Protein 8CV4 (pdb70)

B-factor: mean 29.39, std 11.16, range [17.18, 100.81]

Sequence (261 aa):
SKVSEQLKCCSGILKEMFAKKHAAYAWPFYKPVDVEALGLHDYCDIIKHPMDMSTIKSKLEAREYRDAQEFGADVRLMFSNCYKYNPPDHEVVAMARKLQDVFEMRFAKMPDEPEEKVSEQLKCCSGILKEMFAKKHAAYAWPFYKPVDVEALGLHDYCDIIKHPMDMSTIKSKLEAREYRDAQEFGADVRLMFSNCYKYNPPDHEVVAMARKLQDVFEMRFAKMPDEPEEWYWRYVLKICWYWRYVLKICWYWRYVLKIC

InterPro domains:
  IPR001487 Bromodomain [PF00439] (70-151)
  IPR001487 Bromodomain [PF00439] (357-444)
  IPR001487 Bromodomain [PR00503] (78-91)
  IPR001487 Bromodomain [PR00503] (94-110)
  IPR001487 Bromodomain [PR00503] (110-128)
  IPR001487 Bromodomain [PR00503] (421-440)
  IPR001487 Bromodomain [PS50014] (75-147)
  IPR001487 Bromodomain [PS50014] (368-440)
  IPR001487 Bromodomain [SM00297] (56-166)
  IPR001487 Bromodomain [SM00297] (350-459)
  IPR018359 Bromodomain, conserved site [PS00633] (80-139)
  IPR027353 NET domain [PF17035] (609-672)
  IPR027353 NET domain [PS51525] (600-682)
  IPR031354 Bromodomain protein 4, C-terminal [PF17105] (1319-1362)
  IPR036427 Bromodomain-like superfamily [G3DSA:1.20.920.10] (46-179)
  IPR036427 Bromodomain-like superfamily [G3DSA:1.20.920.10] (339-464)
  IPR036427 Bromodomain-like superfamily [SSF47370] (42-171)
  IPR036427 Bromodomain-like superfamily [SSF47370] (331-467)
  IPR038336 NET domain superfamily [G3DSA:1.20.1270.220] (602-682)
  IPR043508 Brdt, bromodomain, repeat I [cd054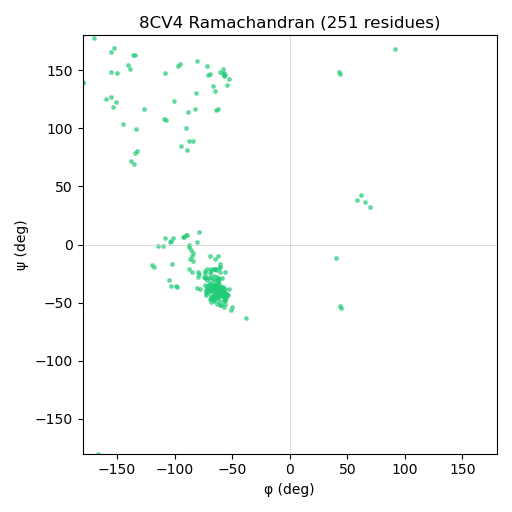97] (58-164)

Secondary structure (DSSP, 8-state):
-HHHHHHHHHHHHHHHHTSGGGHHHHGGGSS---HHHHT-TTHHHH-SS---HHHHHHHHHTT--SSHHHHHHHHHHHHHHHHHHS-TTSHHHHHHHHHHHHHHHHHHTS-SSTT-/-HHHHHHHHHHHHHHHTSGGGHHHHGGGSS---HHHHT-TTHHHH-SS---HHHHHHHHHTT--SSHHHHHHHHHHHHHHHHHHS-TTSHHHHHHHHHHHHHHHHHHTS-S-TT-/----------/----------/----------

Foldseek 3Di:
DQFVVQLVLLLVLLVVLVDPVLCVLSVVQADWDPCVVVVPPCLCVFQVDTAGSVVLVVCSVVVVARGVVSSVVRLVSNLVSVCRPDDCPDPNNVSSVVSVVSSVVSNVPRDSRSVD/DQVVQLVLLVVLLVVLVDPVLCVLSVVQADWDPCVVVVPPCLCVFQVDAAGSVVLVVCSVVVVDPGVVSSVVRLVSNLVSVCRPDDCVDPNNVSSVVSVVSSVVSNVPRDPCSPD/DDDVDDDDDD/DDDVDDDDDD/DDDVDDDDPD

CATH classification: 1.20.920.10

Radius of gyration: 19.11 Å; Cα contacts (8 Å, |Δi|>4): 317; chains: 5; bounding box: 52×43×50 Å

GO terms:
  GO:0005694 chromosome (C, IDA)
  GO:0003682 chromatin binding (F, IDA)
  GO:0006338 chromatin remodeling (P, IDA)
  GO:0140119 histone H3K27ac reader activity (F, IDA)
  GO:2000002 negative regulation of DNA damage checkpoint (P, IMP)
  GO:0006974 DNA damage response (P, IMP)
  GO:0005515 protein binding (F, IPI)
  GO:0043922 host-mediated suppression of viral transcription (P, IDA)
  GO:0106140 P-TEFb complex binding (F, IDA)
  GO:0099122 RNA polymerase II C-terminal domain binding (F, IDA)
  GO:0000794 condensed nuclear chromosome (C, IDA)
  GO:0008353 RNA polymerase II CTD heptapeptide repeat kinase activity (F, IMP)
  GO:0010971 positive regulation of G2/M transition of mitotic cell cycle (P, IMP)
  GO:0032968 positive regulation of transcription elongation by RNA polymerase II (P, IMP)
  GO:0006357 regulation of transcription by RNA polymerase II (P, IMP)
  GO:0005634 nucleus (C, IDA)
  GO:0000976 transcription cis-regulatory region binding (F, IDA)
  GO:0002039 p53 binding (F, IDA)
  GO:0043123 positive regulation of canonical NF-kappaB signal transduction (P, IDA)
  GO:0045944 positive regulation of transcription by RNA polymerase II (P, IDA)

Structure (mmCIF, N/CA/C/O backbone):
data_8CV4
#
_entry.id   8CV4
#
_cell.length_a   53.575
_cell.length_b   65.855
_cell.length_c   76.395
_cell.angle_alpha   90.000
_cell.angle_beta   90.000
_cell.angle_gamma   90.000
#
_symmetry.space_group_name_H-M   'P 21 21 21'
#
loop_
_entity.id
_entity.type
_entity.pdbx_description
1 polymer 'BRD4 protein'
2 polymer 'Peptide 4.2F'
3 non-polymer 'ACETYL GROUP'
4 non-polymer 'AMINO GROUP'
5 water water
#
loop_
_atom_site.group_PDB
_atom_site.id
_atom_site.type_symbol
_atom_site.label_atom_id
_atom_site.label_alt_id
_atom_site.label_comp_id
_atom_site.label_asym_id
_atom_site.label_entity_id
_atom_site.label_seq_id
_atom_site.pdbx_PDB_ins_code
_atom_site.Cartn_x
_atom_site.Cartn_y
_atom_site.Cartn_z
_atom_site.occupancy
_atom_site.B_iso_or_equiv
_atom_site.auth_seq_id
_atom_site.auth_comp_id
_atom_site.auth_asym_id
_atom_site.auth_atom_id
_atom_site.pdbx_PDB_model_num
ATOM 1 N N . SER A 1 6 ? 6.92941 -3.22463 -0.79314 1.000 56.51231 348 SER A N 1
ATOM 2 C CA . SER A 1 6 ? 5.71591 -3.41579 0.00482 1.000 55.68412 348 SER A CA 1
ATOM 3 C C . SER A 1 6 ? 5.33299 -2.10545 0.64560 1.000 50.46772 348 SER A C 1
ATOM 4 O O . SER A 1 6 ? 6.17415 -1.22795 0.81909 1.000 49.75695 348 SER A O 1
ATOM 7 N N . LYS A 1 7 ? 4.07042 -1.98603 1.04376 0.000 53.94593 349 LYS A N 1
ATOM 8 C CA . LYS A 1 7 ? 3.63175 -0.73849 1.64926 1.000 53.02015 349 LYS A CA 1
ATOM 9 C C . LYS A 1 7 ? 4.41512 -0.43743 2.92411 1.000 48.46562 349 LYS A C 1
ATOM 10 O O . LYS A 1 7 ? 4.73604 0.72510 3.20084 1.000 44.85523 349 LYS A O 1
ATOM 16 N N . VAL A 1 8 ? 4.75119 -1.47117 3.70490 1.000 46.82835 350 VAL A N 1
ATOM 17 C CA . VAL A 1 8 ? 5.44721 -1.24044 4.96891 1.000 44.05103 350 VAL A CA 1
ATOM 18 C C . VAL A 1 8 ? 6.83847 -0.67363 4.71507 1.000 41.65655 350 VAL A C 1
ATOM 19 O O . VAL A 1 8 ? 7.23542 0.33231 5.31356 1.000 38.38238 350 VAL A O 1
ATOM 23 N N . SER A 1 9 ? 7.59867 -1.30153 3.81396 1.000 43.84951 351 SER A N 1
ATOM 24 C CA . SER A 1 9 ? 8.96856 -0.85256 3.57086 1.000 40.10184 351 SER A CA 1
ATOM 25 C C . SER A 1 9 ? 8.99933 0.58063 3.04134 1.000 39.65668 351 SER A C 1
ATOM 26 O O . SER A 1 9 ? 9.85249 1.38436 3.44250 1.000 34.20306 351 SER A O 1
ATOM 29 N N . GLU A 1 10 ? 8.06163 0.92555 2.15668 1.000 40.19460 352 GLU A N 1
ATOM 30 C CA . GLU A 1 10 ? 8.02589 2.27609 1.61030 1.000 39.79710 352 GLU A CA 1
ATOM 31 C C . GLU A 1 10 ? 7.56089 3.29647 2.64010 1.000 37.72108 352 GLU A C 1
ATOM 32 O O . GLU A 1 10 ? 8.04746 4.43270 2.63693 1.000 35.99007 352 GLU A O 1
ATOM 38 N N . GLN A 1 11 ? 6.61538 2.92231 3.51892 1.000 36.27469 353 GLN A N 1
ATOM 39 C CA . GLN A 1 11 ? 6.19285 3.83862 4.57822 1.000 36.12920 353 GLN A CA 1
ATOM 40 C C . GLN A 1 11 ? 7.32596 4.08785 5.57076 1.000 34.28206 353 GLN A C 1
ATOM 41 O O . GLN A 1 11 ? 7.49173 5.21036 6.06472 1.000 31.21531 353 GLN A O 1
ATOM 47 N N . LEU A 1 12 ? 8.12117 3.05489 5.87086 1.000 33.10357 354 LEU A N 1
ATOM 48 C CA . LEU A 1 12 ? 9.32085 3.25027 6.68500 1.000 31.74137 354 LEU A CA 1
ATOM 49 C C . LEU A 1 12 ? 10.29326 4.21476 6.01189 1.000 31.61891 354 LEU A C 1
ATOM 50 O O . LEU A 1 12 ? 10.87418 5.08531 6.67633 1.000 27.66804 354 LEU A O 1
ATOM 55 N N . LYS A 1 13 ? 10.48722 4.07554 4.69082 1.000 31.04342 355 LYS A N 1
ATOM 56 C CA . LYS A 1 13 ? 11.32870 5.02755 3.96608 1.000 29.31684 355 LYS A CA 1
ATOM 57 C C . LYS A 1 13 ? 10.81193 6.45465 4.13368 1.000 28.31162 355 LYS A C 1
ATOM 58 O O . LYS A 1 13 ? 11.59804 7.39046 4.32253 1.000 25.24133 355 LYS A O 1
ATOM 64 N N . CYS A 1 14 ? 9.49218 6.63893 4.06901 1.000 27.44361 356 CYS A N 1
ATOM 65 C CA . CYS A 1 14 ? 8.90717 7.95407 4.32405 1.000 26.48037 356 CYS A CA 1
ATOM 66 C C . CYS A 1 14 ? 9.20597 8.42970 5.74433 1.000 25.78726 356 CYS A C 1
ATOM 67 O O . CYS A 1 14 ? 9.44194 9.62366 5.96991 1.000 24.20335 356 CYS A O 1
ATOM 70 N N . CYS A 1 15 ? 9.20921 7.50680 6.71246 1.000 24.81984 357 CYS A N 1
ATOM 71 C CA . CYS A 1 15 ? 9.52712 7.87318 8.08835 1.000 25.84652 357 CYS A CA 1
ATOM 72 C C . CYS A 1 15 ? 10.95021 8.38565 8.21149 1.000 25.01538 357 CYS A C 1
ATOM 73 O O . CYS A 1 15 ? 11.20487 9.34692 8.94881 1.000 24.58922 357 CYS A O 1
ATOM 76 N N . SER A 1 16 ? 11.89587 7.73330 7.52586 1.000 24.47318 358 SER A N 1
ATOM 77 C CA . SER A 1 16 ? 13.26073 8.24160 7.46834 1.000 25.93845 358 SER A CA 1
ATOM 78 C C . SER A 1 16 ? 13.29050 9.66079 6.91550 1.000 23.72078 358 SER A C 1
ATOM 79 O O . SER A 1 16 ? 14.02525 10.52210 7.42117 1.000 23.01208 358 SER A O 1
ATOM 82 N N . GLY A 1 17 ? 12.50048 9.91995 5.86985 1.000 23.36018 359 GLY A N 1
ATOM 83 C CA . GLY A 1 17 ? 12.49652 11.24552 5.27730 1.000 20.77390 359 GLY A CA 1
ATOM 84 C C . GLY A 1 17 ? 11.94482 12.28748 6.22589 1.000 21.01426 359 GLY A C 1
ATOM 85 O O . GLY A 1 17 ? 12.42628 13.42304 6.26371 1.000 20.53825 359 GLY A O 1
ATOM 86 N N . ILE A 1 18 ? 10.91808 11.91781 6.99379 1.000 21.72516 360 ILE A N 1
ATOM 87 C CA . ILE A 1 18 ? 10.36455 12.82162 8.00209 1.000 22.10208 360 ILE A CA 1
ATOM 88 C C . ILE A 1 18 ? 11.40694 13.09956 9.07545 1.000 20.61166 360 ILE A C 1
ATOM 89 O O . ILE A 1 18 ? 11.62943 14.25122 9.46406 1.000 21.51499 360 ILE A O 1
ATOM 94 N N . LEU A 1 19 ? 12.07355 12.05068 9.56368 1.000 20.29556 361 LEU A N 1
ATOM 95 C CA . LEU A 1 19 ? 13.11438 12.25937 10.56725 1.000 20.99018 361 LEU A CA 1
ATOM 96 C C . LEU A 1 19 ? 14.23768 13.13445 10.01702 1.000 21.88766 361 LEU A C 1
ATOM 97 O O . LEU A 1 19 ? 14.76287 14.00683 10.72107 1.000 20.90849 361 LEU A O 1
ATOM 102 N N . LYS A 1 20 ? 14.62036 12.91582 8.75817 1.000 21.27389 362 LYS A N 1
ATOM 103 C CA . LYS A 1 20 ? 15.63522 13.76789 8.14679 1.000 21.01210 362 LYS A CA 1
ATOM 104 C C . LYS A 1 20 ? 15.20063 15.23148 8.14354 1.000 22.05589 362 LYS A C 1
ATOM 105 O O . LYS A 1 20 ? 16.00635 16.11918 8.45389 1.000 21.05919 362 LYS A O 1
ATOM 111 N N . GLU A 1 21 ? 13.92076 15.51072 7.83673 1.000 21.40286 363 GLU A N 1
ATOM 112 C CA . GLU A 1 21 ? 13.46106 16.90303 7.89658 1.000 20.22608 363 GLU A CA 1
ATOM 113 C C . GLU A 1 21 ? 13.50932 17.43329 9.32456 1.000 19.18799 363 GLU A C 1
ATOM 114 O O . GLU A 1 21 ? 13.85129 18.59623 9.55460 1.000 20.22484 363 GLU A O 1
ATOM 120 N N . MET A 1 22 ? 13.16746 16.59070 10.29414 1.000 19.42515 364 MET A N 1
ATOM 121 C CA . MET A 1 22 ? 13.22103 16.98122 11.69789 1.000 18.30558 364 MET A CA 1
ATOM 122 C C . MET A 1 22 ? 14.63543 17.40015 12.10978 1.000 19.30284 364 MET A C 1
ATOM 123 O O . MET A 1 22 ? 14.80376 18.25455 12.98884 1.000 19.39100 364 MET A O 1
ATOM 128 N N . PHE A 1 23 ? 15.65567 16.84694 11.45302 1.000 19.74907 365 PHE A N 1
ATOM 129 C CA . PHE A 1 23 ? 17.05667 17.19485 11.66792 1.000 22.09214 365 PHE A CA 1
ATOM 130 C C . PHE A 1 23 ? 17.53581 18.39745 10.84065 1.000 21.94392 365 PHE A C 1
ATOM 131 O O . PHE A 1 23 ? 18.68759 18.81355 10.99525 1.000 21.78082 365 PHE A O 1
ATOM 139 N N . ALA A 1 24 ? 16.71513 18.95051 9.95342 1.000 21.91835 366 ALA A N 1
ATOM 140 C CA . ALA A 1 24 ? 17.22453 19.92717 8.99364 1.000 22.64868 366 ALA A CA 1
ATOM 141 C C . ALA A 1 24 ? 17.35752 21.30796 9.62928 1.000 23.23174 366 ALA A C 1
ATOM 142 O O . ALA A 1 24 ? 16.66140 21.64604 10.58860 1.000 21.99494 366 ALA A O 1
ATOM 144 N N . LYS A 1 25 ? 18.21879 22.13455 9.02240 1.000 22.31485 367 LYS A N 1
ATOM 145 C CA . LYS A 1 25 ? 18.51719 23.45564 9.57158 1.000 22.38338 367 LYS A CA 1
ATOM 146 C C . LYS A 1 25 ? 17.25290 24.28074 9.79295 1.000 23.83026 367 LYS A C 1
ATOM 147 O O . LYS A 1 25 ? 17.10875 24.95198 10.82820 1.000 21.69465 367 LYS A O 1
ATOM 153 N N . LYS A 1 26 ? 16.31775 24.24070 8.83658 1.000 21.61573 368 LYS A N 1
ATOM 154 C CA . LYS A 1 26 ? 15.14951 25.11469 8.91967 1.000 24.85740 368 LYS A CA 1
ATOM 155 C C . LYS A 1 26 ? 14.31162 24.87686 10.17267 1.000 22.17338 368 LYS A C 1
ATOM 156 O O . LYS A 1 26 ? 13.52049 25.74760 10.53785 1.000 24.10307 368 LYS A O 1
ATOM 162 N N . HIS A 1 27 ? 14.44292 23.72627 10.83083 1.000 21.27953 369 HIS A N 1
ATOM 163 C CA . HIS A 1 27 ? 13.70694 23.46451 12.06624 1.000 22.13234 369 HIS A CA 1
ATOM 164 C C . HIS A 1 27 ? 14.60720 23.47258 13.30308 1.000 22.31109 369 HIS A C 1
ATOM 165 O O . HIS A 1 27 ? 14.12937 23.18982 14.40582 1.000 19.33114 369 HIS A O 1
ATOM 172 N N . ALA A 1 28 ? 15.89014 23.81254 13.14869 1.000 21.58474 370 ALA A N 1
ATOM 173 C CA . ALA A 1 28 ? 16.86375 23.59715 14.21898 1.000 21.38919 370 ALA A CA 1
ATOM 174 C C . ALA A 1 28 ? 16.58390 24.43761 15.45224 1.000 22.38484 370 ALA A C 1
ATOM 175 O O . ALA A 1 28 ? 16.90622 24.01471 16.56274 1.000 20.58523 370 ALA A O 1
ATOM 177 N N . ALA A 1 29 ? 15.99691 25.62482 15.29132 1.000 22.92522 371 ALA A N 1
ATOM 178 C CA . ALA A 1 29 ? 15.90404 26.52881 16.42951 1.000 22.96082 371 ALA A CA 1
ATOM 179 C C . ALA A 1 29 ? 15.01109 25.96524 17.53172 1.000 23.70780 371 ALA A C 1
ATOM 180 O O . ALA A 1 29 ? 15.12720 26.38998 18.68958 1.000 24.74457 371 ALA A O 1
ATOM 182 N N . TYR A 1 30 ? 14.12240 25.01702 17.20160 1.000 23.21726 372 TYR A N 1
ATOM 183 C CA . TYR A 1 30 ? 13.33474 24.32684 18.20814 1.000 22.35871 372 TYR A CA 1
ATOM 184 C C . TYR A 1 30 ? 13.58870 22.83083 18.25288 1.000 21.12699 372 TYR A C 1
ATOM 185 O O . TYR A 1 30 ? 13.26780 22.20477 19.26823 1.000 21.70332 372 TYR A O 1
ATOM 194 N N . ALA A 1 31 ? 14.14705 22.23804 17.19330 1.000 21.35000 373 ALA A N 1
ATOM 195 C CA . ALA A 1 31 ? 14.34864 20.79230 17.18546 1.000 20.24675 373 ALA A CA 1
ATOM 196 C C . ALA A 1 31 ? 15.56724 20.35004 17.98078 1.000 18.74222 373 ALA A C 1
ATOM 197 O O . ALA A 1 31 ? 15.61727 19.19892 18.42057 1.000 19.43054 373 ALA A O 1
ATOM 199 N N . TRP A 1 32 ? 16.56540 21.21678 18.15189 1.000 19.50550 374 TRP A N 1
ATOM 200 C CA . TRP A 1 32 ? 17.87527 20.73437 18.58124 1.000 19.49388 374 TRP A CA 1
ATOM 201 C C . TRP A 1 32 ? 17.90767 20.06448 19.95871 1.000 20.70908 374 TRP A C 1
ATOM 202 O O . TRP A 1 32 ? 18.74545 19.16109 20.13291 1.000 20.29351 374 TRP A O 1
ATOM 213 N N . PRO A 1 33 ? 17.06879 20.41031 20.94891 1.000 21.52825 375 PRO A N 1
ATOM 214 C CA . PRO A 1 33 ? 17.13132 19.66706 22.22641 1.000 20.59166 375 PRO A CA 1
ATOM 215 C C . PRO A 1 33 ? 16.84557 18.18451 22.07480 1.000 20.31812 375 PRO A C 1
ATOM 216 O O . PRO A 1 33 ? 17.19019 17.40015 22.97452 1.000 20.85213 375 PRO A O 1
ATOM 220 N N . PHE A 1 34 ? 16.25163 17.77747 20.96010 1.000 20.17169 376 PHE A N 1
ATOM 221 C CA . PHE A 1 34 ? 15.80627 16.40977 20.76052 1.000 20.84775 376 PHE A CA 1
ATOM 222 C C . PHE A 1 34 ? 16.74168 15.60224 19.86177 1.000 21.20040 376 PHE A C 1
ATOM 223 O O . PHE A 1 34 ? 16.45366 14.43592 19.56690 1.000 20.69045 376 PHE A O 1
ATOM 231 N N . TYR A 1 35 ? 17.84938 16.20225 19.42508 1.000 19.34015 377 TYR A N 1
ATOM 232 C CA . TYR A 1 35 ? 18.77148 15.52839 18.51873 1.000 21.85018 377 TYR A CA 1
ATOM 233 C C . TYR A 1 35 ? 19.42029 14.31383 19.15847 1.000 22.00366 377 TYR A C 1
ATOM 234 O O . TYR A 1 35 ? 19.70671 13.32836 18.46247 1.000 22.31852 377 TYR A O 1
ATOM 243 N N . LYS A 1 36 ? 19.69192 14.36767 20.46730 1.000 20.78432 378 LYS A N 1
ATOM 244 C CA . LYS A 1 36 ? 20.52392 13.35441 21.10978 1.000 25.36649 378 LYS A CA 1
ATOM 245 C C . LYS A 1 36 ? 19.90922 12.92843 22.44010 1.000 22.84503 378 LYS A C 1
ATOM 246 O O . LYS A 1 36 ? 19.07276 13.65531 22.98050 1.000 20.65611 378 LYS A O 1
ATOM 252 N N . PRO A 1 37 ? 20.31241 11.79458 23.02165 1.000 25.47355 379 PRO A N 1
ATOM 253 C CA . PRO A 1 37 ? 19.76312 11.42280 24.33648 1.000 24.93509 379 PRO A CA 1
ATOM 254 C C . PRO A 1 37 ? 20.00003 12.50981 25.36863 1.000 24.79851 379 PRO A C 1
ATOM 255 O O . PRO A 1 37 ? 20.99959 13.22907 25.33462 1.000 24.74485 379 PRO A O 1
ATOM 259 N N . VAL A 1 38 ? 19.05638 12.62647 26.29065 1.000 21.84351 380 VAL A N 1
ATOM 260 C CA . VAL A 1 38 ? 19.22559 13.49668 27.44149 1.000 23.43900 380 VAL A CA 1
ATOM 261 C C . VAL A 1 38 ? 20.38515 12.94205 28.25785 1.000 25.69580 380 VAL A C 1
ATOM 262 O O . VAL A 1 38 ? 20.30575 11.82106 28.76593 1.000 26.96119 380 VAL A O 1
ATOM 266 N N . ASP A 1 39 ? 21.47764 13.70523 28.36435 1.000 24.37161 381 ASP A N 1
ATOM 267 C CA . ASP A 1 39 ? 22.66211 13.28941 29.11639 1.000 25.54541 381 ASP A CA 1
ATOM 268 C C . ASP A 1 39 ? 22.42564 13.64768 30.57659 1.000 27.34049 381 ASP A C 1
ATOM 269 O O . ASP A 1 39 ? 22.78348 14.73785 31.04089 1.000 27.67530 381 ASP A O 1
ATOM 274 N N . VAL A 1 40 ? 21.82054 12.70780 31.31201 1.000 26.24031 382 VAL A N 1
ATOM 275 C CA . VAL A 1 40 ? 21.44018 12.96878 32.70280 1.000 29.59361 382 VAL A CA 1
ATOM 276 C C . VAL A 1 40 ? 22.67284 13.29337 33.53451 1.000 27.69713 382 VAL A C 1
ATOM 277 O O . VAL A 1 40 ? 22.63849 14.16849 34.40672 1.000 29.32218 382 VAL A O 1
ATOM 281 N N . GLU A 1 41 ? 23.77857 12.58929 33.27979 1.000 30.05272 383 GLU A N 1
ATOM 282 C CA . GLU A 1 41 ? 24.98846 12.78590 34.07431 1.000 29.33579 383 GLU A CA 1
ATOM 283 C C . GLU A 1 41 ? 25.59605 14.16090 33.82206 1.000 31.13199 383 GLU A C 1
ATOM 284 O O . GLU A 1 41 ? 25.92401 14.89016 34.76641 1.000 33.05096 383 GLU A O 1
ATOM 290 N N . ALA A 1 42 ? 25.76476 14.53021 32.55102 1.000 29.98616 384 ALA A N 1
ATOM 291 C CA . ALA A 1 42 ? 26.33494 15.83637 32.23186 1.000 30.87675 384 ALA A CA 1
ATOM 292 C C . ALA A 1 42 ? 25.46545 16.96569 32.76395 1.000 29.46031 384 ALA A C 1
ATOM 293 O O . ALA A 1 42 ? 25.97564 18.00959 33.18420 1.000 28.59118 384 ALA A O 1
ATOM 295 N N . LEU A 1 43 ? 24.14939 16.78656 32.72835 1.000 30.24723 385 LEU A N 1
ATOM 296 C CA . LEU A 1 43 ? 23.21876 17.82078 33.15196 1.000 27.53961 385 LEU A CA 1
ATOM 297 C C . LEU A 1 43 ? 22.97843 17.83923 34.65664 1.000 30.27985 385 LEU A C 1
ATOM 298 O O . LEU A 1 43 ? 22.43404 18.82607 35.16382 1.000 30.77534 385 LEU A O 1
ATOM 303 N N . GLY A 1 44 ? 23.36555 16.78778 35.37856 1.000 32.61991 386 GLY A N 1
ATOM 304 C CA . GLY A 1 44 ? 23.08316 16.71231 36.80640 1.000 29.06221 386 GLY A CA 1
ATOM 305 C C . GLY A 1 44 ? 21.62315 16.52750 37.15496 1.000 31.07797 386 GLY A C 1
ATOM 306 O O . GLY A 1 44 ? 21.18176 17.02092 38.19357 1.000 34.30947 386 GLY A O 1
ATOM 307 N N . LEU A 1 45 ? 20.85430 15.83088 36.30648 1.000 32.28620 387 LEU A N 1
ATOM 308 C CA . LEU A 1 45 ? 19.41422 15.63577 36.50015 1.000 27.81520 387 LEU A CA 1
ATOM 309 C C . LEU A 1 45 ? 19.17274 14.38113 37.33230 1.000 29.33907 387 LEU A C 1
ATOM 310 O O . LEU A 1 45 ? 18.81240 13.31720 36.82090 1.000 32.25030 387 LEU A O 1
ATOM 315 N N . HIS A 1 46 ? 19.31176 14.52666 38.65080 1.000 26.58437 388 HIS A N 1
ATOM 316 C CA . HIS A 1 46 ? 19.13066 13.40186 39.56564 1.000 27.68544 388 HIS A CA 1
ATOM 317 C C . HIS A 1 46 ? 17.71375 12.84103 39.59011 1.000 25.54841 388 HIS A C 1
ATOM 318 O O . HIS A 1 46 ? 17.51740 11.77180 40.16700 1.000 28.61333 388 HIS A O 1
ATOM 325 N N . ASP A 1 47 ? 16.72686 13.51982 39.01115 1.000 24.30360 389 ASP A N 1
ATOM 326 C CA . ASP A 1 47 ? 15.35445 13.02961 39.02495 1.000 23.80411 389 ASP A CA 1
ATOM 327 C C . ASP A 1 47 ? 14.85758 12.57862 37.65521 1.000 25.95210 389 ASP A C 1
ATOM 328 O O . ASP A 1 47 ? 13.70869 12.13439 37.54286 1.000 25.25440 389 ASP A O 1
ATOM 333 N N . TYR A 1 48 ? 15.67454 12.68836 36.61037 1.000 23.20142 390 TYR A N 1
ATOM 334 C CA . TYR A 1 48 ? 15.17756 12.36086 35.27583 1.000 25.02051 390 TYR A CA 1
ATOM 335 C C . TYR A 1 48 ? 14.77358 10.89304 35.18699 1.000 24.61250 390 TYR A C 1
ATOM 336 O O . TYR A 1 48 ? 13.64935 10.57267 34.79077 1.000 24.64251 390 TYR A O 1
ATOM 345 N N . CYS A 1 49 ? 15.66817 9.98717 35.59353 1.000 24.24058 391 CYS A N 1
ATOM 346 C CA . CYS A 1 49 ? 15.38903 8.55525 35.50370 1.000 25.62456 391 CYS A CA 1
ATOM 347 C C . CYS A 1 49 ? 14.28461 8.11178 36.45866 1.000 27.51731 391 CYS A C 1
ATOM 348 O O . CYS A 1 49 ? 13.64576 7.08426 36.20921 1.000 27.63620 391 CYS A O 1
ATOM 351 N N . ASP A 1 50 ? 14.03799 8.86622 37.53206 1.000 26.44807 392 ASP A N 1
ATOM 352 C CA . ASP A 1 50 ? 12.89289 8.58970 38.39543 1.000 26.56553 392 ASP A CA 1
ATOM 353 C C . ASP A 1 50 ? 11.57893 8.77391 37.64654 1.000 26.89933 392 ASP A C 1
ATOM 354 O O . ASP A 1 50 ? 10.61436 8.03558 37.87430 1.000 25.47476 392 ASP A O 1
ATOM 359 N N . ILE A 1 51 ? 11.52108 9.77331 36.77246 1.000 26.05268 393 ILE A N 1
ATOM 360 C CA . ILE A 1 51 ? 10.28063 10.21580 36.14757 1.000 26.56085 393 ILE A CA 1
ATOM 361 C C . ILE A 1 51 ? 10.09901 9.61662 34.75731 1.000 25.41301 393 ILE A C 1
ATOM 362 O O . ILE A 1 51 ? 8.97812 9.30082 34.35709 1.000 26.77071 393 ILE A O 1
ATOM 367 N N . ILE A 1 52 ? 11.19028 9.46637 34.01384 1.000 24.57351 394 ILE A N 1
ATOM 368 C CA . ILE A 1 52 ? 11.17570 9.02439 32.62033 1.000 24.98179 394 ILE A CA 1
ATOM 369 C C . ILE A 1 52 ? 11.70842 7.59749 32.58289 1.000 27.93784 394 ILE A C 1
ATOM 370 O O . ILE A 1 52 ? 12.91297 7.37630 32.75526 1.000 23.98557 394 ILE A O 1
ATOM 375 N N . LYS A 1 53 ? 10.82191 6.61919 32.35895 1.000 26.51030 395 LYS A N 1
ATOM 376 C CA . LYS A 1 53 ? 11.25546 5.22742 32.34241 1.000 27.50356 395 LYS A CA 1
ATOM 377 C C . LYS A 1 53 ? 11.73286 4.75599 30.97228 1.000 25.67960 395 LYS A C 1
ATOM 378 O O . LYS A 1 53 ? 12.47310 3.77214 30.90122 1.000 23.94485 395 LYS A O 1
ATOM 384 N N . HIS A 1 54 ? 11.34290 5.42174 29.88679 1.000 22.05740 396 HIS A N 1
ATOM 385 C CA . HIS A 1 54 ? 11.75082 5.03123 28.53751 1.000 23.92659 396 HIS A CA 1
ATOM 386 C C . HIS A 1 54 ? 12.22989 6.25943 27.78012 1.000 22.90471 396 HIS A C 1
ATOM 387 O O . HIS A 1 54 ? 11.47747 6.84817 26.99030 1.000 23.77104 396 HIS A O 1
ATOM 394 N N . PRO A 1 55 ? 13.47582 6.68020 28.00437 1.000 22.43658 397 PRO A N 1
ATOM 395 C CA . PRO A 1 55 ? 14.01148 7.82498 27.25915 1.000 22.49069 397 PRO A CA 1
ATOM 396 C C . PRO A 1 55 ? 14.03121 7.55242 25.76439 1.000 23.06757 397 PRO A C 1
ATOM 397 O O . PRO A 1 55 ? 14.21692 6.42349 25.31829 1.000 21.37408 397 PRO A O 1
ATOM 401 N N . MET A 1 56 ? 13.84716 8.61918 24.99104 1.000 21.63226 398 MET A N 1
ATOM 402 C CA . MET A 1 56 ? 13.85731 8.55840 23.53256 1.000 23.37909 398 MET A CA 1
ATOM 403 C C . MET A 1 56 ? 14.35227 9.87957 22.96716 1.000 23.41527 398 MET A C 1
ATOM 404 O O . MET A 1 56 ? 14.07645 10.94216 23.52824 1.000 22.40727 398 MET A O 1
ATOM 409 N N . ASP A 1 57 ? 15.03081 9.80752 21.81758 1.000 21.53152 399 ASP A N 1
ATOM 410 C CA . ASP A 1 57 ? 15.54621 10.99747 21.15145 1.000 22.12207 399 ASP A CA 1
ATOM 411 C C . ASP A 1 57 ? 15.68443 10.68210 19.67000 1.000 21.79966 399 ASP A C 1
ATOM 412 O O . ASP A 1 57 ? 15.66129 9.51995 19.27128 1.000 20.60011 399 ASP A O 1
ATOM 417 N N . MET A 1 58 ? 15.85877 11.73631 18.85696 1.000 21.01777 400 MET A N 1
ATOM 418 C CA . MET A 1 58 ? 15.90037 11.57057 17.39959 1.000 20.61463 400 MET A CA 1
ATOM 419 C C . MET A 1 58 ? 17.07240 10.70867 16.92845 1.000 21.62447 400 MET A C 1
ATOM 420 O O . MET A 1 58 ? 16.92861 9.96594 15.95629 1.000 23.84701 400 MET A O 1
ATOM 425 N N . SER A 1 59 ? 18.24549 10.80615 17.55339 1.000 22.54371 401 SER A N 1
ATOM 426 C CA . SER A 1 59 ? 19.35908 9.98894 17.07105 1.000 23.21655 401 SER A CA 1
ATOM 427 C C . SER A 1 59 ? 19.09616 8.51228 17.32756 1.000 23.64535 401 SER A C 1
ATOM 428 O O . SER A 1 59 ? 19.44947 7.66321 16.50474 1.000 24.94794 401 SER A O 1
ATOM 431 N N . THR A 1 60 ? 18.47330 8.19081 18.46590 1.000 24.96109 402 THR A N 1
ATOM 432 C CA . THR A 1 60 ? 18.11521 6.80285 18.74576 1.000 25.31552 402 THR A CA 1
ATOM 433 C C . THR A 1 60 ? 17.06771 6.30252 17.75754 1.000 26.21545 402 THR A C 1
ATOM 434 O O . THR A 1 60 ? 17.17456 5.18331 17.24655 1.000 26.12760 402 THR A O 1
ATOM 438 N N . ILE A 1 61 ? 16.05948 7.12569 17.45500 1.000 22.33170 403 ILE A N 1
ATOM 439 C CA . ILE A 1 61 ? 15.05803 6.73040 16.46474 1.000 23.89803 403 ILE A CA 1
ATOM 440 C C . ILE A 1 61 ? 15.71892 6.47854 15.11283 1.000 27.82273 403 ILE A C 1
ATOM 441 O O . ILE A 1 61 ? 15.37648 5.51780 14.40855 1.000 25.30987 403 ILE A O 1
ATOM 446 N N . LYS A 1 62 ? 16.68036 7.33289 14.72891 1.000 25.56981 404 LYS A N 1
ATOM 447 C CA . LYS A 1 62 ? 17.44891 7.07033 13.51174 1.000 26.33818 404 LYS A CA 1
ATOM 448 C C . LYS A 1 62 ? 18.11462 5.70519 13.56978 1.000 29.84152 404 LYS A C 1
ATOM 449 O O . LYS A 1 62 ? 18.04628 4.92522 12.61240 1.000 29.57441 404 LYS A O 1
ATOM 455 N N . SER A 1 63 ? 18.78372 5.40381 14.68707 1.000 30.08606 405 SER A N 1
ATOM 456 C CA . SER A 1 63 ? 19.48371 4.12745 14.79869 1.000 29.98640 405 SER A CA 1
ATOM 457 C C . SER A 1 63 ? 18.51679 2.95846 14.73549 1.000 33.24252 405 SER A C 1
ATOM 458 O O . SER A 1 63 ? 18.86505 1.89002 14.21864 1.000 31.32714 405 SER A O 1
ATOM 461 N N . LYS A 1 64 ? 17.30136 3.13401 15.26863 1.000 29.02861 406 LYS A N 1
ATOM 462 C CA . LYS A 1 64 ? 16.32909 2.04643 15.23924 1.000 32.65458 406 LYS A CA 1
ATOM 463 C C . LYS A 1 64 ? 15.79730 1.81588 13.83354 1.000 32.50417 406 LYS A C 1
ATOM 464 O O . LYS A 1 64 ? 15.57885 0.66829 13.43452 1.000 36.01026 406 LYS A O 1
ATOM 470 N N . LEU A 1 65 ? 15.59379 2.88795 13.05955 1.000 32.11426 407 LEU A N 1
ATOM 471 C CA . LEU A 1 65 ? 15.20690 2.72639 11.65698 1.000 33.08417 407 LEU A CA 1
ATOM 472 C C . LEU A 1 65 ? 16.29776 2.02395 10.86080 1.000 34.63878 407 LEU A C 1
ATOM 473 O O . LEU A 1 65 ? 16.00984 1.18843 9.99577 1.000 34.18839 407 LEU A O 1
ATOM 478 N N . GLU A 1 66 ? 17.55765 2.37713 11.11292 1.000 33.23655 408 GLU A N 1
ATOM 479 C CA . GLU A 1 66 ? 18.63873 1.76322 10.35536 1.000 35.82412 408 GLU A CA 1
ATOM 480 C C . GLU A 1 66 ? 18.83937 0.30865 10.76474 1.000 36.43010 408 GLU A C 1
ATOM 481 O O . GLU A 1 66 ? 19.21656 -0.52018 9.93302 1.000 36.47509 408 GLU A O 1
ATOM 487 N N . ALA A 1 67 ? 18.55546 -0.02657 12.02256 1.000 41.46572 409 ALA A N 1
ATOM 488 C CA . ALA A 1 67 ? 18.58784 -1.40178 12.50486 1.000 43.44920 409 ALA A CA 1
ATOM 489 C C . ALA A 1 67 ? 17.23903 -2.10957 12.36511 1.000 42.00999 409 ALA A C 1
ATOM 490 O O . ALA A 1 67 ? 17.07651 -3.22772 12.87753 1.000 43.72119 409 ALA A O 1
ATOM 492 N N . ARG A 1 68 ? 16.27563 -1.47759 11.69230 1.000 39.29528 410 ARG A N 1
ATOM 493 C CA . ARG A 1 68 ? 15.01212 -2.10770 11.30483 1.000 38.29545 410 ARG A CA 1
ATOM 494 C C . ARG A 1 68 ? 14.20886 -2.56595 12.52370 1.000 38.21615 410 ARG A C 1
ATOM 495 O O . ARG A 1 68 ? 13.62454 -3.64833 12.53184 1.000 39.21917 410 ARG A O 1
ATOM 503 N N . GLU A 1 69 ? 14.16746 -1.72651 13.55975 1.000 37.35163 411 GLU A N 1
ATOM 504 C CA . GLU A 1 69 ? 13.48646 -2.06652 14.80449 1.000 37.66681 411 GLU A CA 1
ATOM 505 C C . GLU A 1 69 ? 11.99838 -1.73137 14.79215 1.000 38.84720 411 GLU A C 1
ATOM 506 O O . GLU A 1 69 ? 11.27171 -2.17209 15.69339 1.000 40.57186 411 GLU A O 1
ATOM 512 N N . TYR A 1 70 ? 11.52761 -0.96962 13.80766 1.000 35.17892 412 TYR A N 1
ATOM 513 C CA . TYR A 1 70 ? 10.12588 -0.57690 13.71652 1.000 32.69290 412 TYR A CA 1
ATOM 514 C C . TYR A 1 70 ? 9.42668 -1.47481 12.70333 1.000 33.10772 412 TYR A C 1
ATOM 515 O O . TYR A 1 70 ? 9.85287 -1.55828 11.54869 1.000 34.50135 412 TYR A O 1
ATOM 524 N N . ARG A 1 71 ? 8.35694 -2.14263 13.13607 1.000 31.94626 413 ARG A N 1
ATOM 525 C CA . ARG A 1 71 ? 7.60525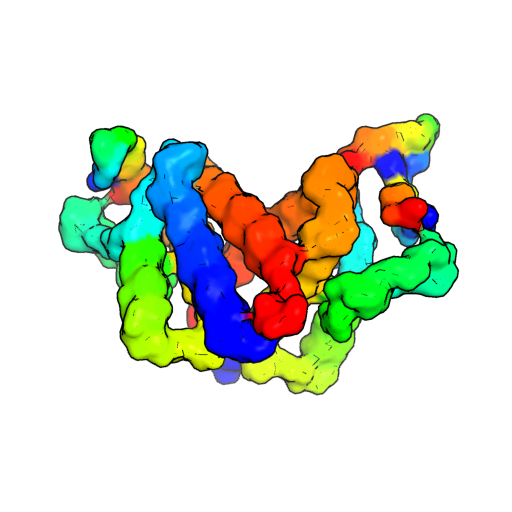 -3.00783 12.23114 1.000 32.28473 413 ARG A CA 1
ATOM 526 C C . ARG A 1 71 ? 6.92031 -2.22763 11.12405 1.000 31.86555 413 ARG A C 1
ATOM 527 O O . ARG A 1 71 ? 6.66211 -2.78128 10.04910 1.000 34.71492 413 ARG A O 1
ATOM 535 N N . ASP A 1 72 ? 6.59582 -0.96644 11.37049 1.000 31.90298 414 ASP A N 1
ATOM 536 C CA . ASP A 1 72 ? 5.76679 -0.17765 10.46702 1.000 30.50683 414 ASP A CA 1
ATOM 537 C C . ASP A 1 72 ? 5.81217 1.27181 10.93891 1.000 30.36043 414 ASP A C 1
ATOM 538 O O . ASP A 1 72 ? 6.39620 1.58921 11.98001 1.000 29.60510 414 ASP A O 1
ATOM 543 N N . ALA A 1 73 ? 5.14756 2.14393 10.18549 1.000 29.90629 415 ALA A N 1
ATOM 544 C CA . ALA A 1 73 ? 5.20164 3.56871 10.49095 1.000 28.65719 415 ALA A CA 1
ATOM 545 C C . ALA A 1 73 ? 4.58935 3.88761 11.84789 1.000 25.17752 415 ALA A C 1
ATOM 546 O O . ALA A 1 73 ? 4.98949 4.86177 12.48707 1.000 25.23323 415 ALA A O 1
ATOM 548 N N . GLN A 1 74 ? 3.63476 3.08668 12.31972 1.000 28.33616 416 GLN A N 1
ATOM 549 C CA . GLN A 1 74 ? 3.01091 3.41856 13.59727 1.000 30.44934 416 GLN A CA 1
ATOM 550 C C . GLN A 1 74 ? 3.92609 3.14351 14.79084 1.000 27.91348 416 GLN A C 1
ATOM 551 O O . GLN A 1 74 ? 3.82486 3.83334 15.81382 1.000 25.40277 416 GLN A O 1
ATOM 557 N N . GLU A 1 75 ? 4.83189 2.16744 14.68892 1.000 26.78260 417 GLU A N 1
ATOM 558 C CA . GLU A 1 75 ? 5.81871 1.99429 15.75558 1.000 26.33140 417 GLU A CA 1
ATOM 559 C C . GLU A 1 75 ? 6.88514 3.08213 15.71633 1.000 26.91478 417 GLU A C 1
ATOM 560 O O . GLU A 1 75 ? 7.40320 3.48029 16.76705 1.000 22.40031 417 GLU A O 1
ATOM 566 N N . PHE A 1 76 ? 7.25518 3.53459 14.51418 1.000 25.83179 418 PHE A N 1
ATOM 567 C CA . PHE A 1 76 ? 8.07903 4.73291 14.38056 1.000 24.23039 418 PHE A CA 1
ATOM 568 C C . PHE A 1 76 ? 7.41624 5.92645 15.05305 1.000 24.51954 418 PHE A C 1
ATOM 569 O O . PHE A 1 76 ? 8.03123 6.61154 15.87760 1.000 25.56480 418 PHE A O 1
ATOM 577 N N . GLY A 1 77 ? 6.16344 6.20669 14.68780 1.000 25.21445 419 GLY A N 1
ATOM 578 C CA . GLY A 1 77 ? 5.46261 7.34127 15.26861 1.000 23.65798 419 GLY A CA 1
ATOM 579 C C . GLY A 1 77 ? 5.37666 7.27828 16.78239 1.000 25.90091 419 GLY A C 1
ATOM 580 O O . GLY A 1 77 ? 5.47629 8.30241 17.45802 1.000 25.01836 419 GLY A O 1
ATOM 581 N N . ALA A 1 78 ? 5.16908 6.07911 17.33775 1.000 24.64784 420 ALA A N 1
ATOM 582 C CA . ALA A 1 78 ? 5.03187 5.96277 18.78638 1.000 24.58613 420 ALA A CA 1
ATOM 583 C C . ALA A 1 78 ? 6.31407 6.38015 19.48792 1.000 24.89824 420 ALA A C 1
ATOM 584 O O . ALA A 1 78 ? 6.27423 7.00901 20.54808 1.000 22.24065 420 ALA A O 1
ATOM 586 N N . ASP A 1 79 ? 7.46337 6.03964 18.90909 1.000 22.78513 421 ASP A N 1
ATOM 587 C CA . ASP A 1 79 ? 8.72761 6.47206 19.48907 1.000 23.97592 421 ASP A CA 1
ATOM 588 C C . ASP A 1 79 ? 8.90067 7.98064 19.36980 1.000 23.27225 421 ASP A C 1
ATOM 589 O O . ASP A 1 79 ? 9.43328 8.62439 20.28079 1.000 22.54263 421 ASP A O 1
ATOM 594 N N . VAL A 1 80 ? 8.47959 8.56314 18.24814 1.000 21.22180 422 VAL A N 1
ATOM 595 C CA . VAL A 1 80 ? 8.54033 10.01649 18.13792 1.000 22.64545 422 VAL A CA 1
ATOM 596 C C . VAL A 1 80 ? 7.68936 10.65373 19.22094 1.000 22.47288 422 VAL A C 1
ATOM 597 O O . VAL A 1 80 ? 8.09239 11.63319 19.86007 1.000 22.61390 422 VAL A O 1
ATOM 601 N N . ARG A 1 81 ? 6.49917 10.10435 19.44915 1.000 21.70645 423 ARG A N 1
ATOM 602 C CA . ARG A 1 81 ? 5.60415 10.70047 20.42911 1.000 24.00789 423 ARG A CA 1
ATOM 603 C C . ARG A 1 81 ? 6.06952 10.42078 21.85931 1.000 22.92619 423 ARG A C 1
ATOM 604 O O . ARG A 1 81 ? 5.81811 11.22673 22.75796 1.000 21.74893 423 ARG A O 1
ATOM 612 N N . LEU A 1 82 ? 6.77083 9.30672 22.07894 1.000 22.46527 424 LEU A N 1
ATOM 613 C CA . LEU A 1 82 ? 7.38989 9.06379 23.38016 1.000 21.11610 424 LEU A CA 1
ATOM 614 C C . LEU A 1 82 ? 8.42442 10.13856 23.71405 1.000 20.59884 424 LEU A C 1
ATOM 615 O O . LEU A 1 82 ? 8.45835 10.65491 24.84104 1.000 20.32960 424 LEU A O 1
ATOM 620 N N . MET A 1 83 ? 9.31956 10.44244 22.76340 1.000 22.13906 425 MET A N 1
ATOM 621 C CA . MET A 1 83 ? 10.18833 11.62077 22.82850 1.000 21.87310 425 MET A CA 1
ATOM 622 C C . MET A 1 83 ? 9.49174 12.84372 23.41163 1.000 22.00952 425 MET A C 1
ATOM 623 O O . MET A 1 83 ? 9.91857 13.40535 24.43014 1.000 20.41329 425 MET A O 1
ATOM 628 N N . PHE A 1 84 ? 8.45816 13.30673 22.69637 1.000 19.19960 426 PHE A N 1
ATOM 629 C CA . PHE A 1 84 ? 7.75902 14.51934 23.10900 1.000 19.87002 426 PHE A CA 1
ATOM 630 C C . PHE A 1 84 ? 7.08356 14.33441 24.46849 1.000 20.58450 426 PHE A C 1
ATOM 631 O O . PHE A 1 84 ? 7.15282 15.21782 25.32430 1.000 20.26762 426 PHE A O 1
ATOM 639 N N . SER A 1 85 ? 6.43906 13.18648 24.68696 1.000 20.45970 427 SER A N 1
ATOM 640 C CA . SER A 1 85 ? 5.76977 12.94177 25.96174 1.000 21.00365 427 SER A CA 1
ATOM 641 C C . SER A 1 85 ? 6.74335 13.02525 27.13380 1.000 22.45563 427 SER A C 1
ATOM 642 O O . SER A 1 85 ? 6.40909 13.58858 28.18437 1.000 21.21625 427 SER A O 1
ATOM 645 N N . ASN A 1 86 ? 7.93490 12.42992 26.98519 1.000 21.02977 428 ASN A N 1
ATOM 646 C CA . ASN A 1 86 ? 8.95602 12.51153 28.03315 1.000 20.17375 428 ASN A CA 1
ATOM 647 C C . ASN A 1 86 ? 9.26681 13.96379 28.36172 1.000 20.01242 428 ASN A C 1
ATOM 648 O O . ASN A 1 86 ? 9.39820 14.34192 29.53053 1.000 21.04855 428 ASN A O 1
ATOM 653 N N . CYS A 1 87 ? 9.36858 14.79232 27.33100 1.000 20.78472 429 CYS A N 1
ATOM 654 C CA . CYS A 1 87 ? 9.64250 16.20899 27.52267 1.000 20.61864 429 CYS A CA 1
ATOM 655 C C . CYS A 1 87 ? 8.48479 16.91810 28.21925 1.000 20.42329 429 CYS A C 1
ATOM 656 O O . CYS A 1 87 ? 8.71040 17.69559 29.15073 1.000 21.08410 429 CYS A O 1
ATOM 659 N N . TYR A 1 88 ? 7.23965 16.64225 27.80472 1.000 20.22372 430 TYR A N 1
ATOM 660 C CA . TYR A 1 88 ? 6.07856 17.19760 28.50854 1.000 20.53768 430 TYR A CA 1
ATOM 661 C C . TYR A 1 88 ? 6.00066 16.70394 29.94864 1.000 22.48117 430 TYR A C 1
ATOM 662 O O . TYR A 1 88 ? 5.59530 17.45156 30.84869 1.000 23.18103 430 TYR A O 1
ATOM 671 N N . LYS A 1 89 ? 6.33845 15.43610 30.18447 1.000 20.44112 431 LYS A N 1
ATOM 672 C CA . LYS A 1 89 ? 6.20779 14.89819 31.53482 1.000 22.64347 431 LYS A CA 1
ATOM 673 C C . LYS A 1 89 ? 7.25746 15.47833 32.47627 1.000 23.28980 431 LYS A C 1
ATOM 674 O O . LYS A 1 89 ? 6.94474 15.81855 33.62138 1.000 22.12249 431 LYS A O 1
ATOM 680 N N . TYR A 1 90 ? 8.50376 15.60489 32.01660 1.000 21.40838 432 TYR A N 1
ATOM 681 C CA . TYR A 1 90 ? 9.58802 15.92092 32.94328 1.000 21.44830 432 TYR A CA 1
ATOM 682 C C . TYR A 1 90 ? 9.65693 17.40639 33.26706 1.000 22.65398 432 TYR A C 1
ATOM 683 O O . TYR A 1 90 ? 9.97683 17.77484 34.39826 1.000 22.56787 432 TYR A O 1
ATOM 692 N N . ASN A 1 91 ? 9.40247 18.25120 32.31609 1.000 21.20138 433 ASN A N 1
ATOM 693 C CA . ASN A 1 91 ? 9.67491 19.67840 32.48726 1.000 22.47887 433 ASN A CA 1
ATOM 694 C C . ASN A 1 91 ? 8.43838 20.44291 32.95150 1.000 25.05425 433 ASN A C 1
ATOM 695 O O . ASN A 1 91 ? 7.30603 20.00873 32.71324 1.000 23.19464 433 ASN A O 1
ATOM 700 N N . PRO A 1 92 ? 8.61785 21.58144 33.62107 1.000 26.26690 434 PRO A N 1
ATOM 701 C CA . PRO A 1 92 ? 7.47329 22.44199 33.94232 1.000 27.17189 434 PRO A CA 1
ATOM 702 C C . PRO A 1 92 ? 6.74457 22.83414 32.66956 1.000 28.31079 434 PRO A C 1
ATOM 703 O O . PRO A 1 92 ? 7.37373 22.98763 31.61069 1.000 24.21416 434 PRO A O 1
ATOM 707 N N . PRO A 1 93 ? 5.41689 22.96913 32.72132 1.000 27.36080 435 PRO A N 1
ATOM 708 C CA . PRO A 1 93 ? 4.66401 23.23646 31.48355 1.000 25.14595 435 PRO A CA 1
ATOM 709 C C . PRO A 1 93 ? 4.98663 24.58248 30.84089 1.000 25.74102 435 PRO A C 1
ATOM 710 O O . PRO A 1 93 ? 4.76831 24.74261 29.63807 1.000 27.09409 435 PRO A O 1
ATOM 714 N N . ASP A 1 94 ? 5.52140 25.54875 31.57696 1.000 26.12528 436 ASP A N 1
ATOM 715 C CA . ASP A 1 94 ? 5.91386 26.82041 30.97762 1.000 27.04064 436 ASP A CA 1
ATOM 716 C C . ASP A 1 94 ? 7.37810 26.84553 30.53664 1.000 26.70545 436 ASP A C 1
ATOM 717 O O . ASP A 1 94 ? 7.87281 27.90325 30.13783 1.000 26.34295 436 ASP A O 1
ATOM 722 N N . HIS A 1 95 ? 8.08077 25.71772 30.61236 1.000 24.28521 437 HIS A N 1
ATOM 723 C CA . HIS A 1 95 ? 9.50133 25.70678 30.28494 1.000 26.84059 437 HIS A CA 1
ATOM 724 C C . HIS A 1 95 ? 9.69784 25.92019 28.78515 1.000 25.80011 437 HIS A C 1
ATOM 725 O O . HIS A 1 95 ? 8.87247 25.49998 27.96301 1.000 25.05370 437 HIS A O 1
ATOM 732 N N . GLU A 1 96 ? 10.79545 26.60233 28.43458 1.000 25.06593 438 GLU A N 1
ATOM 733 C CA . GLU A 1 96 ? 11.11263 26.83445 27.02539 1.000 25.38100 438 GLU A CA 1
ATOM 734 C C . GLU A 1 96 ? 11.12371 25.53550 26.23329 1.000 24.00638 438 GLU A C 1
ATOM 735 O O . GLU A 1 96 ? 10.68509 25.50313 25.07783 1.000 23.87534 438 GLU A O 1
ATOM 741 N N . VAL A 1 97 ? 11.63270 24.45192 26.83178 1.000 22.63521 439 VAL A N 1
ATOM 742 C CA . VAL A 1 97 ? 11.80609 23.22132 26.07329 1.000 22.00727 439 VAL A CA 1
ATOM 743 C C . VAL A 1 97 ? 10.46707 22.58546 25.72617 1.000 22.21217 439 VAL A C 1
ATOM 744 O O . VAL A 1 97 ? 10.37412 21.84668 24.73649 1.000 22.26562 439 VAL A O 1
ATOM 748 N N . VAL A 1 98 ? 9.42167 22.86888 26.50573 1.000 21.44590 440 VAL A N 1
ATOM 749 C CA . VAL A 1 98 ? 8.09158 22.36465 26.18141 1.000 22.45426 440 VAL A CA 1
ATOM 750 C C . VAL A 1 98 ? 7.56282 23.03775 24.92416 1.000 21.75264 440 VAL A C 1
ATOM 751 O O . VAL A 1 98 ? 7.02345 22.37833 24.0313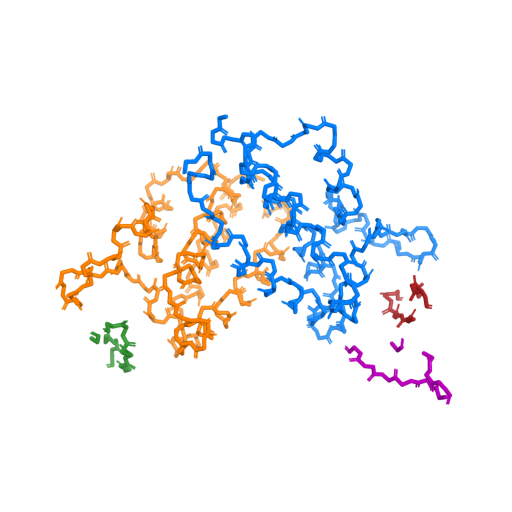4 1.000 21.92367 440 VAL A O 1
ATOM 755 N N . ALA A 1 99 ? 7.68759 24.36635 24.84856 1.000 23.86237 441 ALA A N 1
ATOM 756 C CA . ALA A 1 99 ? 7.25093 25.08327 23.65251 1.000 23.02073 441 ALA A CA 1
ATOM 757 C C . ALA A 1 99 ? 7.99157 24.57944 22.43371 1.000 22.63395 441 ALA A C 1
ATOM 758 O O . ALA A 1 99 ? 7.42698 24.46239 21.34366 1.000 22.28596 441 ALA A O 1
ATOM 760 N N . MET A 1 100 ? 9.26276 24.24698 22.62354 1.000 21.23231 442 MET A N 1
ATOM 761 C CA . MET A 1 100 ? 10.12151 23.78742 21.54794 1.000 21.83351 442 MET A CA 1
ATOM 762 C C . MET A 1 100 ? 9.63186 22.42599 21.06407 1.000 21.92118 442 MET A C 1
ATOM 763 O O . MET A 1 100 ? 9.51038 22.17977 19.85967 1.000 20.73156 442 MET A O 1
ATOM 768 N N . ALA A 1 101 ? 9.31055 21.53772 22.01226 1.000 21.30921 443 ALA A N 1
ATOM 769 C CA . ALA A 1 101 ? 8.74472 20.23686 21.67409 1.000 20.23487 443 ALA A CA 1
ATOM 770 C C . ALA A 1 101 ? 7.44775 20.38804 20.88466 1.000 20.51989 443 ALA A C 1
ATOM 771 O O . ALA A 1 101 ? 7.21507 19.65810 19.91277 1.000 19.07196 443 ALA A O 1
ATOM 773 N N . ARG A 1 102 ? 6.58622 21.32166 21.29941 1.000 20.51689 444 ARG A N 1
ATOM 774 C CA . ARG A 1 102 ? 5.31525 21.51782 20.61086 1.000 23.16431 444 ARG A CA 1
ATOM 775 C C . ARG A 1 102 ? 5.53412 21.95283 19.17109 1.000 22.56467 444 ARG A C 1
ATOM 776 O O . ARG A 1 102 ? 4.85777 21.46520 18.25666 1.000 23.43206 444 ARG A O 1
ATOM 784 N N . LYS A 1 103 ? 6.45050 22.89884 18.95914 1.000 21.74213 445 LYS A N 1
ATOM 785 C CA . LYS A 1 103 ? 6.72854 23.37566 17.61092 1.000 22.07880 445 LYS A CA 1
ATOM 786 C C . LYS A 1 103 ? 7.23498 22.24450 16.72722 1.000 22.27626 445 LYS A C 1
ATOM 787 O O . LYS A 1 103 ? 6.80427 22.11106 15.57871 1.000 21.50773 445 LYS A O 1
ATOM 793 N N . LEU A 1 104 ? 8.14712 21.41154 17.24538 1.000 21.18785 446 LEU A N 1
ATOM 794 C CA . LEU A 1 104 ? 8.62544 20.27348 16.46360 1.000 19.97383 446 LEU A CA 1
ATOM 795 C C . LEU A 1 104 ? 7.52490 19.23362 16.27363 1.000 21.23188 446 LEU A C 1
ATOM 796 O O . LEU A 1 104 ? 7.39572 18.64365 15.18806 1.000 19.01071 446 LEU A O 1
ATOM 801 N N . GLN A 1 105 ? 6.73021 18.98319 17.31940 1.000 20.20670 447 GLN A N 1
ATOM 802 C CA . GLN A 1 105 ? 5.63201 18.03722 17.16689 1.000 18.69229 447 GLN A CA 1
ATOM 803 C C . GLN A 1 105 ? 4.66339 18.51936 16.09349 1.000 20.37472 447 GLN A C 1
ATOM 804 O O . GLN A 1 105 ? 4.17281 17.71934 15.28901 1.000 18.32097 447 GLN A O 1
ATOM 810 N N . ASP A 1 106 ? 4.41775 19.83366 16.03333 1.000 20.83031 448 ASP A N 1
ATOM 811 C CA . ASP A 1 106 ? 3.53245 20.37258 15.00554 1.000 22.73658 448 ASP A CA 1
ATOM 812 C C . ASP A 1 106 ? 4.01510 19.97090 13.61280 1.000 22.70391 448 ASP A C 1
ATOM 813 O O . ASP A 1 106 ? 3.22251 19.52760 12.76655 1.000 22.58419 448 ASP A O 1
ATOM 818 N N . VAL A 1 107 ? 5.32689 20.08285 13.37987 1.000 20.56314 449 VAL A N 1
ATOM 819 C CA . VAL A 1 107 ? 5.90332 19.69125 12.09240 1.000 20.54997 449 VAL A CA 1
ATOM 820 C C . VAL A 1 107 ? 5.75767 18.19397 11.88370 1.000 21.55356 449 VAL A C 1
ATOM 821 O O . VAL A 1 107 ? 5.31873 17.73672 10.82478 1.000 21.51818 449 VAL A O 1
ATOM 825 N N . PHE A 1 108 ? 6.10898 17.40680 12.90256 1.000 18.98631 450 PHE A N 1
ATOM 826 C CA . PHE A 1 108 ? 6.04299 15.95793 12.76462 1.000 19.68347 450 PHE A CA 1
ATOM 827 C C . PHE A 1 108 ? 4.62504 15.48709 12.48646 1.000 19.28963 450 PHE A C 1
ATOM 828 O O . PHE A 1 108 ? 4.41393 14.59357 11.66036 1.000 20.56567 450 PHE A O 1
ATOM 836 N N . GLU A 1 109 ? 3.64054 16.02879 13.20753 1.000 18.31582 451 GLU A N 1
ATOM 837 C CA . GLU A 1 109 ? 2.28628 15.50845 13.04124 1.000 2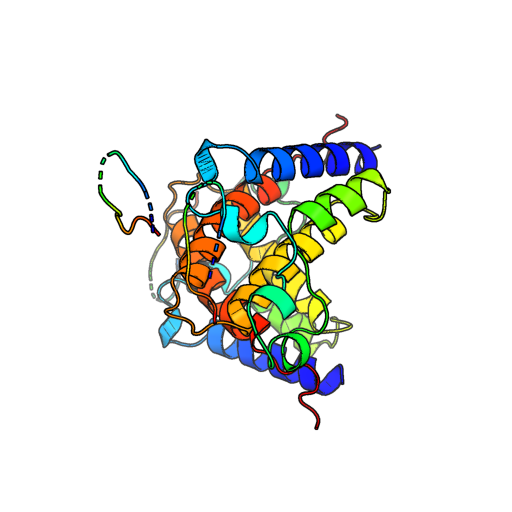1.25975 451 GLU A CA 1
ATOM 838 C C . GLU A 1 109 ? 1.75846 15.81434 11.64522 1.000 20.83467 451 GLU A C 1
ATOM 839 O O . GLU A 1 109 ? 1.05860 14.99404 11.04358 1.000 19.65707 451 GLU A O 1
ATOM 845 N N . MET A 1 110 ? 2.09640 16.98250 11.10888 1.000 19.81747 452 MET A N 1
ATOM 846 C CA . MET A 1 110 ? 1.54093 17.33728 9.81342 1.000 21.60393 452 MET A CA 1
ATOM 847 C C . MET A 1 110 ? 2.16612 16.46459 8.71565 1.000 23.12274 452 MET A C 1
ATOM 848 O O . MET A 1 110 ? 1.46330 15.98515 7.81952 1.000 25.05263 452 MET A O 1
ATOM 853 N N . ARG A 1 111 ? 3.47911 16.19499 8.80440 1.000 20.90434 453 ARG A N 1
ATOM 854 C CA . ARG A 1 111 ? 4.13494 15.31752 7.83168 1.000 20.52878 453 ARG A CA 1
ATOM 855 C C . ARG A 1 111 ? 3.65737 13.88362 7.97273 1.000 21.92262 453 ARG A C 1
ATOM 856 O O . ARG A 1 111 ? 3.39770 13.21039 6.96911 1.000 22.27701 453 ARG A O 1
ATOM 864 N N . PHE A 1 112 ? 3.58801 13.38943 9.21471 1.000 20.99466 454 PHE A N 1
ATOM 865 C CA . PHE A 1 112 ? 3.19283 12.00776 9.46810 1.000 21.01318 454 PHE A CA 1
ATOM 866 C C . PHE A 1 112 ? 1.75885 11.76621 9.01599 1.000 23.18998 454 PHE A C 1
ATOM 867 O O . PHE A 1 112 ? 1.45028 10.71548 8.44496 1.000 23.50117 454 PHE A O 1
ATOM 875 N N . ALA A 1 113 ? 0.87024 12.74538 9.24278 1.000 21.56096 455 ALA A N 1
ATOM 876 C CA . ALA A 1 113 ? -0.51921 12.59551 8.82949 1.000 23.55822 455 ALA A CA 1
ATOM 877 C C . ALA A 1 113 ? -0.65107 12.52522 7.31542 1.000 26.65749 455 ALA A C 1
ATOM 878 O O . ALA A 1 113 ? -1.54426 11.84098 6.79506 1.000 24.74676 455 ALA A O 1
ATOM 880 N N . LYS A 1 114 ? 0.19310 13.24675 6.59461 1.000 34.69049 456 LYS A N 1
ATOM 881 C CA . LYS A 1 114 ? 0.02928 13.35932 5.15174 1.000 33.68666 456 LYS A CA 1
ATOM 882 C C . LYS A 1 114 ? 0.81173 12.30190 4.38855 1.000 34.38405 456 LYS A C 1
ATOM 883 O O . LYS A 1 114 ? 0.82000 12.32224 3.15705 1.000 34.06571 456 LYS A O 1
ATOM 889 N N . MET A 1 115 ? 1.42561 11.35031 5.08516 1.000 35.98312 457 MET A N 1
ATOM 890 C CA . MET A 1 115 ? 2.17264 10.31695 4.38857 1.000 41.21831 457 MET A CA 1
ATOM 891 C C . MET A 1 115 ? 1.21425 9.44128 3.58202 1.000 46.61230 457 MET A C 1
ATOM 892 O O . MET A 1 115 ? 0.12475 9.10316 4.06096 1.000 45.06661 457 MET A O 1
ATOM 897 N N . PRO A 1 116 ? 1.56834 9.10047 2.34456 1.000 52.01602 458 PRO A N 1
ATOM 898 C CA . PRO A 1 116 ? 0.69834 8.24031 1.53489 1.000 52.27357 458 PRO A CA 1
ATOM 899 C C . PRO A 1 116 ? 0.36826 6.93834 2.25137 1.000 54.69103 458 PRO A C 1
ATOM 900 O O . PRO A 1 116 ? 1.23038 6.31556 2.87509 1.000 54.66245 458 PRO A O 1
ATOM 904 N N . ASP A 1 117 ? -0.90059 6.53016 2.16453 1.000 54.63573 459 ASP A N 1
ATOM 905 C CA . ASP A 1 117 ? -1.29902 5.24209 2.72273 1.000 58.03317 459 ASP A CA 1
ATOM 906 C C . ASP A 1 117 ? -0.76913 4.06588 1.90889 1.000 60.61251 459 ASP A C 1
ATOM 907 O O . ASP A 1 117 ? -0.67896 2.95541 2.44247 1.000 58.62294 459 ASP A O 1
ATOM 912 N N . GLU A 1 118 ? -0.41860 4.28706 0.64002 1.000 65.05709 460 GLU A N 1
ATOM 913 C CA . GLU A 1 118 ? 0.16744 3.26843 -0.23734 1.000 66.48342 460 GLU A CA 1
ATOM 914 C C . GLU A 1 118 ? 1.34849 3.87292 -0.99707 1.000 64.96822 460 GLU A C 1
ATOM 915 O O . GLU A 1 118 ? 1.27270 4.07191 -2.21705 1.000 63.58164 460 GLU A O 1
ATOM 921 N N . PRO A 1 119 ? 2.46030 4.17394 -0.31013 1.000 61.25721 461 PRO A N 1
ATOM 922 C CA . PRO A 1 119 ? 3.57259 4.86944 -0.99092 1.000 60.03831 461 PRO A CA 1
ATOM 923 C C . PRO A 1 119 ? 4.20668 4.06850 -2.11491 1.000 58.82093 461 PRO A C 1
ATOM 924 O O . PRO A 1 119 ? 4.86789 4.66131 -2.97658 1.000 56.02803 461 PRO A O 1
ATOM 928 N N . GLU A 1 120 ? 4.05898 2.74437 -2.12230 1.000 61.73045 462 GLU A N 1
ATOM 929 C CA . GLU A 1 120 ? 4.63484 1.90678 -3.16826 1.000 65.87624 462 GLU A CA 1
ATOM 930 C C . GLU A 1 120 ? 3.81192 1.91910 -4.45757 1.000 67.31429 462 GLU A C 1
ATOM 931 O O . GLU A 1 120 ? 4.09641 1.13161 -5.36849 1.000 71.89428 462 GLU A O 1
ATOM 937 N N . GLU A 1 121 ? 2.82960 2.81194 -4.57001 1.000 69.32010 463 GLU A N 1
ATOM 938 C CA . GLU A 1 121 ? 1.92029 2.80286 -5.70687 1.000 67.79006 463 GLU A CA 1
ATOM 939 C C . GLU A 1 121 ? 1.71734 4.21748 -6.26380 1.000 61.62415 463 GLU A C 1
ATOM 940 O O . GLU A 1 121 ? 1.95348 4.47406 -7.45008 1.000 62.80509 463 GLU A O 1
ATOM 946 N N . LYS B 1 7 ? -0.52992 -0.75976 36.32549 1.000 53.08674 349 LYS B N 1
ATOM 947 C CA . LYS B 1 7 ? -1.76491 -1.51450 36.14364 1.000 49.81211 349 LYS B CA 1
ATOM 948 C C . LYS B 1 7 ? -2.53776 -0.94412 34.95917 1.000 43.39569 349 LYS B C 1
ATOM 949 O O . LYS B 1 7 ? -2.73714 0.26686 34.84540 1.000 39.75196 349 LYS B O 1
ATOM 955 N N . VAL B 1 8 ? -2.94978 -1.83431 34.05674 1.000 41.44863 350 VAL B N 1
ATOM 956 C CA . VAL B 1 8 ? -3.70330 -1.39352 32.89406 1.000 38.98164 350 VAL B CA 1
ATOM 957 C C . VAL B 1 8 ? -5.07112 -0.88615 33.31787 1.000 39.22284 350 VAL B C 1
ATOM 958 O O . VAL B 1 8 ? -5.55935 0.12304 32.79869 1.000 36.27467 350 VAL B O 1
ATOM 962 N N . SER B 1 9 ? -5.69815 -1.56239 34.28400 1.000 39.59459 351 SER B N 1
ATOM 963 C CA . SER B 1 9 ? -6.98924 -1.12241 34.79928 1.000 39.89172 351 SER B CA 1
ATOM 964 C C . SER B 1 9 ? -6.94924 0.34873 35.19379 1.000 36.50868 351 SER B C 1
ATOM 965 O O . SER B 1 9 ? -7.72538 1.16193 34.68800 1.000 34.35025 351 SER B O 1
ATOM 968 N N . GLU B 1 10 ? -6.02026 0.71539 36.07840 1.000 40.40669 352 GLU B N 1
ATOM 969 C CA . GLU B 1 10 ? -5.99013 2.08709 36.57795 1.000 39.12046 352 GLU B CA 1
ATOM 970 C C . GLU B 1 10 ? -5.53893 3.08178 35.51686 1.000 35.10533 352 GLU B C 1
ATOM 971 O O . GLU B 1 10 ? -6.01906 4.21868 35.50888 1.000 34.26047 352 GLU B O 1
ATOM 977 N N . GLN B 1 11 ? -4.61307 2.69972 34.63090 1.000 34.58857 353 GLN B N 1
ATOM 978 C CA . GLN B 1 11 ? -4.22844 3.62732 33.56984 1.000 34.74103 353 GLN B CA 1
ATOM 979 C C . GLN B 1 11 ? -5.38605 3.85422 32.61142 1.000 32.41248 353 GLN B C 1
ATOM 980 O O . GLN B 1 11 ? -5.58650 4.97504 32.13997 1.000 29.11080 353 GLN B O 1
ATOM 986 N N . LEU B 1 12 ? -6.18123 2.81237 32.34142 1.000 32.10652 354 LEU B N 1
ATOM 987 C CA . LEU B 1 12 ? -7.36366 2.99313 31.50797 1.000 29.81900 354 LEU B CA 1
ATOM 988 C C . LEU B 1 12 ? -8.38281 3.90631 32.18452 1.000 29.71776 354 LEU B C 1
ATOM 989 O O . LEU B 1 12 ? -9.06206 4.68858 31.50592 1.000 26.75367 354 LEU B O 1
ATOM 994 N N . LYS B 1 13 ? -8.50169 3.82978 33.51513 1.000 30.24137 355 LYS B N 1
ATOM 995 C CA . LYS B 1 13 ? -9.34976 4.78194 34.23285 1.000 29.41315 355 LYS B CA 1
ATOM 996 C C . LYS B 1 13 ? -8.83550 6.21451 34.07850 1.000 28.57889 355 LYS B C 1
ATOM 997 O O . LYS B 1 13 ? -9.62320 7.14854 33.88701 1.000 25.96964 355 LYS B O 1
ATOM 1003 N N . CYS B 1 14 ? -7.51826 6.41561 34.16907 1.000 27.69317 356 CYS B N 1
ATOM 1004 C CA . CYS B 1 14 ? -6.97202 7.73161 33.84791 1.000 25.59696 356 CYS B CA 1
ATOM 1005 C C . CYS B 1 14 ? -7.32513 8.15159 32.42384 1.000 25.80578 356 CYS B C 1
ATOM 1006 O O . CYS B 1 14 ? -7.60722 9.32921 32.17930 1.000 22.70866 356 CYS B O 1
ATOM 1009 N N . CYS B 1 15 ? -7.34122 7.20577 31.47511 1.000 25.49087 357 CYS B N 1
ATOM 1010 C CA . CYS B 1 15 ? -7.68772 7.54789 30.09789 1.000 23.51570 357 CYS B CA 1
ATOM 1011 C C . CYS B 1 15 ? -9.11900 8.04929 29.98275 1.000 23.73193 357 CYS B C 1
ATOM 1012 O O . CYS B 1 15 ? -9.37967 9.00078 29.24036 1.000 23.25389 357 CYS B O 1
ATOM 1015 N N . SER B 1 16 ? -10.06762 7.41536 30.68246 1.000 22.87657 358 SER B N 1
ATOM 1016 C CA . SER B 1 16 ? -11.42184 7.96021 30.69081 1.000 23.50116 358 SER B CA 1
ATOM 1017 C C . SER B 1 16 ? -11.43913 9.35517 31.30094 1.000 23.21208 358 SER B C 1
ATOM 1018 O O . SER B 1 16 ? -12.14048 10.24430 30.80585 1.000 24.34314 358 SER B O 1
ATOM 1021 N N . GLY B 1 17 ? -10.67756 9.56161 32.37751 1.000 24.06193 359 GLY B N 1
ATOM 1022 C CA . GLY B 1 17 ? -10.57767 10.89066 32.96680 1.000 23.80316 359 GLY B CA 1
ATOM 1023 C C . GLY B 1 17 ? -10.10229 11.93254 31.97455 1.000 23.95537 359 GLY B C 1
ATOM 1024 O O . GLY B 1 17 ? -10.65122 13.03460 31.89380 1.000 24.91871 359 GLY B O 1
ATOM 1025 N N . ILE B 1 18 ? -9.06806 11.60357 31.20214 1.000 22.18378 360 ILE B N 1
ATOM 1026 C CA . ILE B 1 18 ? -8.59966 12.54542 30.18897 1.000 21.66382 360 ILE B CA 1
ATOM 1027 C C . ILE B 1 18 ? -9.68312 12.81418 29.15133 1.000 22.31263 360 ILE B C 1
ATOM 1028 O O . ILE B 1 18 ? -9.90558 13.96425 28.75656 1.000 21.56911 360 ILE B O 1
ATOM 1033 N N . LEU B 1 19 ? -10.36119 11.76386 28.67239 1.000 20.97599 361 LEU B N 1
ATOM 1034 C CA . LEU B 1 19 ? -11.39223 11.98496 27.66499 1.000 22.17613 361 LEU B CA 1
ATOM 1035 C C . LEU B 1 19 ? -12.51992 12.83502 28.22961 1.000 22.97126 361 LEU B C 1
ATOM 1036 O O . LEU B 1 19 ? -13.03272 13.72397 27.54212 1.000 21.98905 361 LEU B O 1
ATOM 1041 N N . LYS B 1 20 ? -12.88575 12.59694 29.48684 1.000 21.90692 362 LYS B N 1
ATOM 1042 C CA . LYS B 1 20 ? -13.88645 13.43146 30.13796 1.000 23.27852 362 LYS B CA 1
ATOM 1043 C C . LYS B 1 20 ? -13.49103 14.90435 30.11001 1.000 22.92037 362 LYS B C 1
ATOM 1044 O O . LYS B 1 20 ? -14.34423 15.76658 29.87138 1.000 22.83108 362 LYS B O 1
ATOM 1050 N N . GLU B 1 21 ? -12.20468 15.22384 30.35420 1.000 22.85324 363 GLU B N 1
ATOM 1051 C CA . GLU B 1 21 ? -11.80484 16.63918 30.32093 1.000 20.63286 363 GLU B CA 1
ATOM 1052 C C . GLU B 1 21 ? -11.85197 17.17638 28.89652 1.000 20.81679 363 GLU B C 1
ATOM 1053 O O . GLU B 1 21 ? -12.18548 18.34468 28.67656 1.000 20.98438 363 GLU B O 1
ATOM 1059 N N . MET B 1 22 ? -11.55903 16.32187 27.91636 1.000 19.91253 364 MET B N 1
ATOM 1060 C CA . MET B 1 22 ? -11.62989 16.70387 26.50787 1.000 20.25573 364 MET B CA 1
ATOM 1061 C C . MET B 1 22 ? -13.05762 17.09516 26.09913 1.000 20.59931 364 MET B C 1
ATOM 1062 O O . MET B 1 22 ? -13.25036 17.96990 25.24275 1.000 19.11613 364 MET B O 1
ATOM 1067 N N . PHE B 1 23 ? -14.06629 16.48847 26.72127 1.000 20.38500 365 PHE B N 1
ATOM 1068 C CA . PHE B 1 23 ? -15.47365 16.84120 26.54273 1.000 20.83941 365 PHE B CA 1
ATOM 1069 C C . PHE B 1 23 ? -15.92787 18.01137 27.42314 1.000 24.45019 365 PHE B C 1
ATOM 1070 O O . PHE B 1 23 ? -17.07630 18.45821 27.29146 1.000 23.86115 365 PHE B O 1
ATOM 1078 N N . ALA B 1 24 ? -15.08874 18.49002 28.34011 1.000 19.77592 366 ALA B N 1
ATOM 1079 C CA . ALA B 1 24 ? -15.53711 19.45860 29.33677 1.000 24.44036 366 ALA B CA 1
ATOM 1080 C C . ALA B 1 24 ? -15.79011 20.82663 28.70526 1.000 25.58709 366 ALA B C 1
ATOM 1081 O O . ALA B 1 24 ? -15.19658 21.18201 27.68157 1.000 24.96887 366 ALA B O 1
ATOM 1083 N N . LYS B 1 25 ? -16.68060 21.60112 29.34239 1.000 24.32617 367 LYS B N 1
ATOM 1084 C CA . LYS B 1 25 ? -17.04833 22.92249 28.82768 1.000 23.42978 367 LYS B CA 1
ATOM 1085 C C . LYS B 1 25 ? -15.82870 23.81952 28.60886 1.000 24.47441 367 LYS B C 1
ATOM 1086 O O . LYS B 1 25 ? -15.73478 24.50535 27.58641 1.000 21.65103 367 LYS B O 1
ATOM 1092 N N . LYS B 1 26 ? -14.88130 23.83387 29.55867 1.000 25.59105 368 LYS B N 1
ATOM 1093 C CA . LYS B 1 26 ? -13.73704 24.73847 29.43190 1.000 23.98573 368 LYS B CA 1
ATOM 1094 C C . LYS B 1 26 ? -12.94993 24.55435 28.13722 1.000 23.42439 368 LYS B C 1
ATOM 1095 O O . LYS B 1 26 ? -12.25722 25.48870 27.72504 1.000 26.31192 368 LYS B O 1
ATOM 1101 N N . HIS B 1 27 ? -13.00454 23.37895 27.49971 1.000 20.16558 369 HIS B N 1
ATOM 1102 C CA . HIS B 1 27 ? -12.30405 23.16473 26.24312 1.000 21.84071 369 HIS B CA 1
ATOM 1103 C C . HIS B 1 27 ? -13.21963 23.18320 25.01440 1.000 23.72860 369 HIS B C 1
ATOM 1104 O O . HIS B 1 27 ? -12.72967 22.99645 23.89600 1.000 22.77237 369 HIS B O 1
ATOM 1111 N N . ALA B 1 28 ? -14.52113 23.42510 25.18832 1.000 25.25715 370 ALA B N 1
ATOM 1112 C CA . ALA B 1 28 ? -15.48814 23.15679 24.12094 1.000 19.83382 370 ALA B CA 1
ATOM 1113 C C . ALA B 1 28 ? -15.23540 24.00633 22.88328 1.000 22.38062 370 ALA B C 1
ATOM 1114 O O . ALA B 1 28 ? -15.48439 23.56025 21.75490 1.000 22.98203 370 ALA B O 1
ATOM 1116 N N . ALA B 1 29 ? -14.73274 25.22915 23.06337 1.000 23.31821 371 ALA B N 1
ATOM 1117 C CA . ALA B 1 29 ? -14.60996 26.15038 21.93454 1.000 23.65672 371 ALA B CA 1
ATOM 1118 C C . ALA B 1 29 ? -13.69847 25.61989 20.83211 1.000 24.17473 371 ALA B C 1
ATOM 1119 O O . ALA B 1 29 ? -13.84975 26.02539 19.67385 1.000 24.19480 371 ALA B O 1
ATOM 1121 N N . TYR B 1 30 ? -12.77741 24.70363 21.14046 1.000 22.40883 372 TYR B N 1
ATOM 1122 C CA . TYR B 1 30 ? -11.99939 24.06855 20.08924 1.000 21.11041 372 TYR B CA 1
ATOM 1123 C C . TYR B 1 30 ? -12.16562 22.55865 20.00729 1.000 20.34918 372 TYR B C 1
ATOM 1124 O O . TYR B 1 30 ? -11.80276 21.97780 18.98053 1.000 22.65611 372 TYR B O 1
ATOM 1133 N N . ALA B 1 31 ? -12.67013 21.90893 21.05215 1.000 20.56273 373 ALA B N 1
ATOM 1134 C CA . ALA B 1 31 ? -12.83277 20.45606 21.04837 1.000 20.49297 373 ALA B CA 1
ATOM 1135 C C . ALA B 1 31 ? -14.07634 20.00211 20.28920 1.000 19.02832 373 ALA B C 1
ATOM 1136 O O . ALA B 1 31 ? -14.12846 18.85414 19.82936 1.000 19.44429 373 ALA B O 1
ATOM 1138 N N . TRP B 1 32 ? -15.08171 20.86687 20.15049 1.000 20.44707 374 TRP B N 1
ATOM 1139 C CA . TRP B 1 32 ? -16.38640 20.39308 19.69731 1.000 20.10157 374 TRP B CA 1
ATOM 1140 C C . TRP B 1 32 ? -16.39436 19.76886 18.29498 1.000 20.50032 374 TRP B C 1
ATOM 1141 O O . TRP B 1 32 ? -17.23302 18.87551 18.07738 1.000 20.88175 374 TRP B O 1
ATOM 1152 N N . PRO B 1 33 ? -15.53242 20.13698 17.32810 1.000 19.51880 375 PRO B N 1
ATOM 1153 C CA . PRO B 1 33 ? -15.57772 19.42275 16.03259 1.000 20.33479 375 PRO B CA 1
ATOM 1154 C C . PRO B 1 33 ? -15.27561 17.95055 16.16179 1.000 19.32724 375 PRO B C 1
ATOM 1155 O O . PRO B 1 33 ? -15.63797 17.17889 15.27087 1.000 17.69277 375 PRO B O 1
ATOM 1159 N N . PHE B 1 34 ? -14.63524 17.54002 17.24889 1.000 19.31018 376 PHE B N 1
ATOM 1160 C CA . PHE B 1 34 ? -14.14511 16.17782 17.42426 1.000 19.29396 376 PHE B CA 1
ATOM 1161 C C . PHE B 1 34 ? -15.04156 15.33500 18.32086 1.000 19.29939 376 PHE B C 1
ATOM 1162 O O . PHE B 1 34 ? -14.70913 14.17567 18.60807 1.000 18.13305 376 PHE B O 1
ATOM 1170 N N . TYR B 1 35 ? -16.19050 15.88063 18.72784 1.000 19.66669 377 TYR B N 1
ATOM 1171 C CA . TYR B 1 35 ? -17.07194 15.17722 19.64979 1.000 19.63931 377 TYR B CA 1
ATOM 1172 C C . TYR B 1 35 ? -17.67736 13.93096 19.02220 1.000 20.50081 377 TYR B C 1
ATOM 1173 O O . TYR B 1 35 ? -17.86437 12.92285 19.70737 1.000 21.21369 377 TYR B O 1
ATOM 1182 N N . LYS B 1 36 ? -18.03378 13.98888 17.74668 1.000 20.79297 378 LYS B N 1
ATOM 1183 C CA . LYS B 1 36 ? -18.82183 12.95476 17.09460 1.000 21.89711 378 LYS B CA 1
ATOM 1184 C C . LYS B 1 36 ? -18.22234 12.59219 15.74557 1.000 20.96032 378 LYS B C 1
ATOM 1185 O O . LYS B 1 36 ? -17.41359 13.34586 15.19231 1.000 19.63967 378 LYS B O 1
ATOM 1191 N N . PRO B 1 37 ? -18.60675 11.44754 15.17616 1.000 23.60117 379 PRO B N 1
ATOM 1192 C CA . PRO B 1 37 ? -18.10307 11.08300 13.84287 1.000 22.75784 379 PRO B CA 1
ATOM 1193 C C . PRO B 1 37 ? -18.32974 12.20052 12.82841 1.000 23.96872 379 PRO B C 1
ATOM 1194 O O . PRO B 1 37 ? -19.35906 12.88028 12.84959 1.000 22.26412 379 PRO B O 1
ATOM 1198 N N . VAL B 1 38 ? -17.36216 12.38043 11.93165 1.000 20.24576 380 VAL B N 1
ATOM 1199 C CA . VAL B 1 38 ? -17.53751 13.25719 10.78018 1.000 21.74141 380 VAL B CA 1
ATOM 1200 C C . VAL B 1 38 ? -18.67238 12.68904 9.93251 1.000 22.79857 380 VAL B C 1
ATOM 1201 O O . VAL B 1 38 ? -18.58176 11.56140 9.43238 1.000 24.98348 380 VAL B O 1
ATOM 1205 N N . ASP B 1 39 ? -19.76836 13.43779 9.79672 1.000 21.79865 381 ASP B N 1
ATOM 1206 C CA . ASP B 1 39 ? -20.94427 12.96557 9.05661 1.000 25.17589 381 ASP B CA 1
ATOM 1207 C C . ASP B 1 39 ? -20.73788 13.34593 7.59687 1.000 24.57602 381 ASP B C 1
ATOM 1208 O O . ASP B 1 39 ? -21.12957 14.42998 7.16163 1.000 25.18141 381 ASP B O 1
ATOM 1213 N N . VAL B 1 40 ? -20.09440 12.45846 6.82585 1.000 24.37864 382 VAL B N 1
ATOM 1214 C CA . VAL B 1 40 ? -19.70118 12.85698 5.46949 1.000 25.29242 382 VAL B CA 1
ATOM 1215 C C . VAL B 1 40 ? -20.92824 13.08571 4.59784 1.000 27.04869 382 VAL B C 1
ATOM 1216 O O . VAL B 1 40 ? -20.90390 13.93156 3.69095 1.000 27.77833 382 VAL B O 1
ATOM 1220 N N . GLU B 1 41 ? -22.01948 12.36769 4.86338 1.000 26.23411 383 GLU B N 1
ATOM 1221 C CA . GLU B 1 41 ? -23.23224 12.56337 4.07771 1.000 28.34027 383 GLU B CA 1
ATOM 1222 C C . GLU B 1 41 ? -23.86035 13.91982 4.37849 1.000 28.79017 383 GLU B C 1
ATOM 1223 O O . GLU B 1 41 ? -24.22188 14.66706 3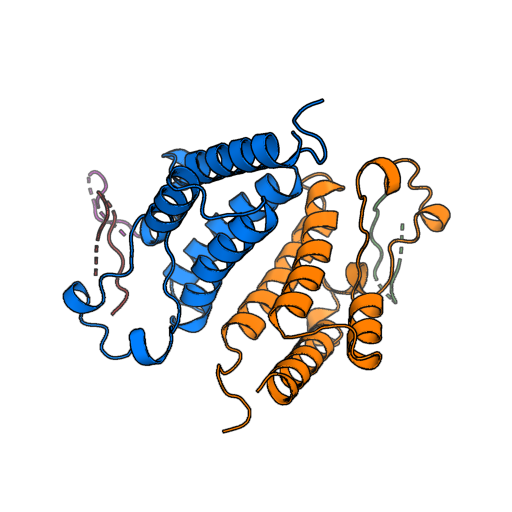.46346 1.000 28.82228 383 GLU B O 1
ATOM 1229 N N . ALA B 1 42 ? -23.97817 14.26815 5.66165 1.000 29.21566 384 ALA B N 1
ATOM 1230 C CA . ALA B 1 42 ? -24.60080 15.53959 6.01425 1.000 28.47612 384 ALA B CA 1
ATOM 1231 C C . ALA B 1 42 ? -23.77909 16.70907 5.49886 1.000 28.97465 384 ALA B C 1
ATOM 1232 O O . ALA B 1 42 ? -24.33410 17.73084 5.08091 1.000 29.42031 384 ALA B O 1
ATOM 1234 N N . LEU B 1 43 ? -22.45384 16.57439 5.52791 1.000 27.60385 385 LEU B N 1
ATOM 1235 C CA . LEU B 1 43 ? -21.53524 17.61136 5.09036 1.000 25.83707 385 LEU B CA 1
ATOM 1236 C C . LEU B 1 43 ? -21.28911 17.58353 3.58927 1.000 29.10864 385 LEU B C 1
ATOM 1237 O O . LEU B 1 43 ? -20.66810 18.51625 3.06859 1.000 27.75874 385 LEU B O 1
ATOM 1242 N N . GLY B 1 44 ? -21.74202 16.54066 2.89542 1.000 29.85934 386 GLY B N 1
ATOM 1243 C CA . GLY B 1 44 ? -21.51445 16.41666 1.46183 1.000 27.48315 386 GLY B CA 1
ATOM 1244 C C . GLY B 1 44 ? -20.05646 16.24729 1.08792 1.000 30.28664 386 GLY B C 1
ATOM 1245 O O . GLY B 1 44 ? -19.62098 16.77820 0.05992 1.000 29.93436 386 GLY B O 1
ATOM 1246 N N . LEU B 1 45 ? -19.28664 15.51306 1.90153 1.000 28.95198 387 LEU B N 1
ATOM 1247 C CA . LEU B 1 45 ? -17.83636 15.40410 1.72216 1.000 26.79808 387 LEU B CA 1
ATOM 1248 C C . LEU B 1 45 ? -17.51831 14.16040 0.89068 1.000 29.74523 387 LEU B C 1
ATOM 1249 O O . LEU B 1 45 ? -17.15853 13.09165 1.40480 1.000 29.04265 387 LEU B O 1
ATOM 1254 N N . HIS B 1 46 ? -17.57757 14.32768 -0.42933 1.000 25.26059 388 HIS B N 1
ATOM 1255 C CA . HIS B 1 46 ? -17.41954 13.19990 -1.34226 1.000 27.33097 388 HIS B CA 1
ATOM 1256 C C . HIS B 1 46 ? -16.01054 12.61834 -1.37536 1.000 26.62678 388 HIS B C 1
ATOM 1257 O O . HIS B 1 46 ? -15.80998 11.57094 -2.00940 1.000 26.76062 388 HIS B O 1
ATOM 1264 N N . ASP B 1 47 ? -15.03204 13.27682 -0.76741 1.000 23.16604 389 ASP B N 1
ATOM 1265 C CA . ASP B 1 47 ? -13.65418 12.80920 -0.80809 1.000 24.95274 389 ASP B CA 1
ATOM 1266 C C . ASP B 1 47 ? -13.12380 12.39081 0.55759 1.000 25.89551 389 ASP B C 1
ATOM 1267 O O . ASP B 1 47 ? -11.97436 11.94213 0.64645 1.000 23.89946 389 ASP B O 1
ATOM 1272 N N . TYR B 1 48 ? -13.92630 12.51862 1.61990 1.000 23.34216 390 TYR B N 1
ATOM 1273 C CA . TYR B 1 48 ? -13.43983 12.19136 2.95645 1.000 24.32933 390 TYR B CA 1
ATOM 1274 C C . TYR B 1 48 ? -13.01946 10.72890 3.05880 1.000 25.69177 390 TYR B C 1
ATOM 1275 O O . TYR B 1 48 ? -11.90302 10.42559 3.48908 1.000 24.52709 390 TYR B O 1
ATOM 1284 N N . CYS B 1 49 ? -13.90338 9.80235 2.66341 1.000 24.60314 391 CYS B N 1
ATOM 1285 C CA . CYS B 1 49 ? -13.56778 8.38570 2.74060 1.000 27.06215 391 CYS B CA 1
ATOM 1286 C C . CYS B 1 49 ? -12.47815 7.98646 1.74562 1.000 28.25216 391 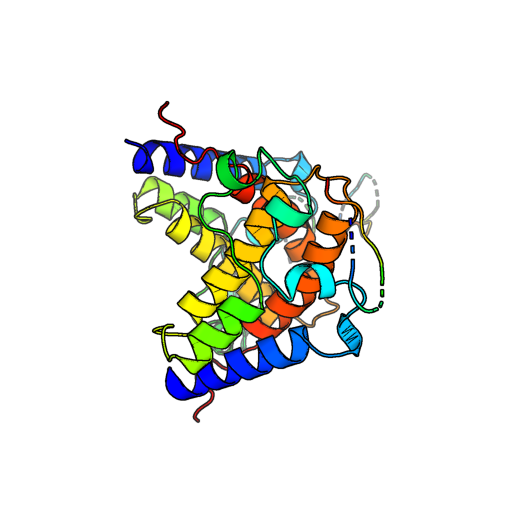CYS B C 1
ATOM 1287 O O . CYS B 1 49 ? -11.81635 6.96251 1.95238 1.000 27.76399 391 CYS B O 1
ATOM 1290 N N . ASP B 1 50 ? -12.27324 8.76290 0.68080 1.000 22.39915 392 ASP B N 1
ATOM 1291 C CA . ASP B 1 50 ? -11.15798 8.49704 -0.21921 1.000 25.88863 392 ASP B CA 1
ATOM 1292 C C . ASP B 1 50 ? -9.83077 8.71776 0.48381 1.000 26.00022 392 ASP B C 1
ATOM 1293 O O . ASP B 1 50 ? -8.84276 8.02824 0.20005 1.000 25.68251 392 ASP B O 1
ATOM 1298 N N . ILE B 1 51 ? -9.78156 9.71893 1.35564 1.000 23.29823 393 ILE B N 1
ATOM 1299 C CA . ILE B 1 51 ? -8.54494 10.20536 1.95324 1.000 25.39857 393 ILE B CA 1
ATOM 1300 C C . ILE B 1 51 ? -8.33266 9.63786 3.35013 1.000 27.30607 393 ILE B C 1
ATOM 1301 O O . ILE B 1 51 ? -7.19710 9.38371 3.75746 1.000 26.05591 393 ILE B O 1
ATOM 1306 N N . ILE B 1 52 ? -9.41149 9.45941 4.10576 1.000 22.71730 394 ILE B N 1
ATOM 1307 C CA . ILE B 1 52 ? -9.32422 9.03282 5.49790 1.000 25.51739 394 ILE B CA 1
ATOM 1308 C C . ILE B 1 52 ? -9.82066 7.60381 5.59292 1.000 25.03542 394 ILE B C 1
ATOM 1309 O O . ILE B 1 52 ? -11.02491 7.34216 5.48189 1.000 23.02433 394 ILE B O 1
ATOM 1314 N N . LYS B 1 53 ? -8.89269 6.67495 5.81029 1.000 26.30696 395 LYS B N 1
ATOM 1315 C CA . LYS B 1 53 ? -9.28376 5.27095 5.79501 1.000 27.60550 395 LYS B CA 1
ATOM 1316 C C . LYS B 1 53 ? -9.82246 4.79384 7.14053 1.000 25.19232 395 LYS B C 1
ATOM 1317 O O . LYS B 1 53 ? -10.56104 3.81040 7.18242 1.000 25.54318 395 LYS B O 1
ATOM 1323 N N . HIS B 1 54 ? -9.46836 5.45207 8.23580 1.000 22.23420 396 HIS B N 1
ATOM 1324 C CA . HIS B 1 54 ? -9.87665 5.01771 9.56846 1.000 24.46312 396 HIS B CA 1
ATOM 1325 C C . HIS B 1 54 ? -10.36826 6.23482 10.32797 1.000 23.34161 396 HIS B C 1
ATOM 1326 O O . HIS B 1 54 ? -9.64138 6.81811 11.14222 1.000 22.60392 396 HIS B O 1
ATOM 1333 N N . PRO B 1 55 ? -11.60436 6.66588 10.06395 1.000 22.84458 397 PRO B N 1
ATOM 1334 C CA . PRO B 1 55 ? -12.15377 7.81327 10.79425 1.000 22.14985 397 PRO B CA 1
ATOM 1335 C C . PRO B 1 55 ? -12.14805 7.54382 12.29379 1.000 22.89193 397 PRO B C 1
ATOM 1336 O O . PRO B 1 55 ? -12.25071 6.39962 12.74420 1.000 20.54619 397 PRO B O 1
ATOM 1340 N N . MET B 1 56 ? -12.04346 8.61830 13.07513 1.000 20.84902 398 MET B N 1
ATOM 1341 C CA . MET B 1 56 ? -12.08919 8.46195 14.52236 1.000 22.97134 398 MET B CA 1
ATOM 1342 C C . MET B 1 56 ? -12.56901 9.75570 15.16527 1.000 21.88250 398 MET B C 1
ATOM 1343 O O . MET B 1 56 ? -12.31642 10.84923 14.65183 1.000 18.63276 398 MET B O 1
ATOM 1348 N N . ASP B 1 57 ? -13.25663 9.61310 16.30052 1.000 21.06664 399 ASP B N 1
ATOM 1349 C CA . ASP B 1 57 ? -13.81762 10.75037 17.00442 1.000 18.93439 399 ASP B CA 1
ATOM 1350 C C . ASP B 1 57 ? -13.90964 10.41218 18.48290 1.000 20.37303 399 ASP B C 1
ATOM 1351 O O . ASP B 1 57 ? -13.74486 9.26153 18.89925 1.000 19.31511 399 ASP B O 1
ATOM 1356 N N . MET B 1 58 ? -14.19913 11.43860 19.27578 1.000 18.82280 400 MET B N 1
ATOM 1357 C CA . MET B 1 58 ? -14.21888 11.27535 20.72680 1.000 18.93464 400 MET B CA 1
ATOM 1358 C C . MET B 1 58 ? -15.35136 10.37157 21.21212 1.000 20.45244 400 MET B C 1
ATOM 1359 O O . MET B 1 58 ? -15.18126 9.64795 22.19435 1.000 23.39118 400 MET B O 1
ATOM 1364 N N . SER B 1 59 ? -16.51611 10.39309 20.56070 1.000 22.48494 401 SER B N 1
ATOM 1365 C CA . SER B 1 59 ? -17.59339 9.49866 20.99341 1.000 20.49166 401 SER B CA 1
ATOM 1366 C C . SER B 1 59 ? -17.25521 8.03892 20.71841 1.000 22.25527 401 SER B C 1
ATOM 1367 O O . SER B 1 59 ? -17.56498 7.16090 21.53405 1.000 23.67889 401 SER B O 1
ATOM 1370 N N . THR B 1 60 ? -16.62811 7.75570 19.57196 1.000 22.25721 402 THR B N 1
ATOM 1371 C CA . THR B 1 60 ? -16.15269 6.39902 19.31059 1.000 23.86910 402 THR B CA 1
ATOM 1372 C C . THR B 1 60 ? -15.13244 5.97641 20.36599 1.000 22.43294 402 THR B C 1
ATOM 1373 O O . THR B 1 60 ? -15.17873 4.85359 20.88120 1.000 20.98979 402 THR B O 1
ATOM 1377 N N . ILE B 1 61 ? -14.20539 6.87215 20.71141 1.000 21.34011 403 ILE B N 1
ATOM 1378 C CA . ILE B 1 61 ? -13.20428 6.52290 21.72087 1.000 21.17296 403 ILE B CA 1
ATOM 1379 C C . ILE B 1 61 ? -13.88850 6.25499 23.05445 1.000 24.33509 403 ILE B C 1
ATOM 1380 O O . ILE B 1 61 ? -13.59080 5.26275 23.73405 1.000 23.04603 403 ILE B O 1
ATOM 1385 N N . LYS B 1 62 ? -14.87646 7.09014 23.40832 1.000 22.52262 404 LYS B N 1
ATOM 1386 C CA . LYS B 1 62 ? -15.64133 6.85829 24.63192 1.000 24.87681 404 LYS B CA 1
ATOM 1387 C C . LYS B 1 62 ? -16.26553 5.47393 24.63043 1.000 24.75757 404 LYS B C 1
ATOM 1388 O O . LYS B 1 62 ? -16.17144 4.73005 25.61046 1.000 26.17436 404 LYS B O 1
ATOM 1394 N N . SER B 1 63 ? -16.91134 5.10666 23.53259 1.000 24.89058 405 SER B N 1
ATOM 1395 C CA . SER B 1 63 ? -17.60618 3.83078 23.53715 1.000 29.29089 405 SER B CA 1
ATOM 1396 C C . SER B 1 63 ? -16.64944 2.64796 23.46342 1.000 26.58714 405 SER B C 1
ATOM 1397 O O . SER B 1 63 ? -17.02597 1.55722 23.88953 1.000 25.16459 405 SER B O 1
ATOM 1400 N N . LYS B 1 64 ? -15.43150 2.82524 22.92641 1.000 25.19248 406 LYS B N 1
ATOM 1401 C CA . LYS B 1 64 ? -14.44732 1.74262 22.98925 1.000 26.37132 406 LYS B CA 1
ATOM 1402 C C . LYS B 1 64 ? -13.92818 1.54433 24.40982 1.000 27.47755 406 LYS B C 1
ATOM 1403 O O . LYS B 1 64 ? -13.68068 0.40682 24.83397 1.000 28.66302 406 LYS B O 1
ATOM 1409 N N . LEU B 1 65 ? -13.71493 2.63827 25.14464 1.000 25.42761 407 LEU B N 1
ATOM 1410 C CA . LEU B 1 65 ? -13.39337 2.53055 26.56563 1.000 25.78212 407 LEU B CA 1
ATOM 1411 C C . LEU B 1 65 ? -14.49171 1.79276 27.31373 1.000 29.41897 407 LEU B C 1
ATOM 1412 O O . LEU B 1 65 ? -14.21828 0.87146 28.09517 1.000 27.86314 407 LEU B O 1
ATOM 1417 N N . GLU B 1 66 ? -15.75064 2.18891 27.09167 1.000 26.37684 408 GLU B N 1
ATOM 1418 C CA . GLU B 1 66 ? -16.83409 1.56636 27.84059 1.000 28.95510 408 GLU B CA 1
ATOM 1419 C C . GLU B 1 66 ? -16.94848 0.09458 27.48345 1.000 30.09637 408 GLU B C 1
ATOM 1420 O O . GLU B 1 66 ? -17.22978 -0.73917 28.34812 1.000 28.99077 408 GLU B O 1
ATOM 1426 N N . ALA B 1 67 ? -16.69668 -0.24136 26.21936 1.000 29.20224 409 ALA B N 1
ATOM 1427 C CA . ALA B 1 67 ? -16.72970 -1.61443 25.73901 1.000 29.76496 409 ALA B CA 1
ATOM 1428 C C . ALA B 1 67 ? -15.45793 -2.39044 26.05907 1.000 29.92796 409 ALA B C 1
ATOM 1429 O O . ALA B 1 67 ? -15.35152 -3.56080 25.67034 1.000 31.69936 409 ALA B O 1
ATOM 1431 N N . ARG B 1 68 ? -14.50298 -1.76909 26.75091 1.000 30.03296 410 ARG B N 1
ATOM 1432 C CA . ARG B 1 68 ? -13.24208 -2.40971 27.12649 1.000 31.37532 410 ARG B CA 1
ATOM 1433 C C . ARG B 1 68 ? -12.48505 -2.90936 25.89636 1.000 32.78848 410 ARG B C 1
ATOM 1434 O O . ARG B 1 68 ? -11.86157 -3.97341 25.91301 1.000 32.69190 410 ARG B O 1
ATOM 1442 N N . GLU B 1 69 ? -12.53859 -2.13170 24.82257 1.000 28.75927 411 GLU B N 1
ATOM 1443 C CA . GLU B 1 69 ? -11.88706 -2.53091 23.58615 1.000 32.13550 411 GLU B CA 1
ATOM 1444 C C . GLU B 1 69 ? -10.38713 -2.25750 23.61675 1.000 33.78365 411 GLU B C 1
ATOM 1445 O O . GLU B 1 69 ? -9.62312 -2.95524 22.94450 1.000 34.38056 411 GLU B O 1
ATOM 1451 N N . TYR B 1 70 ? -9.94722 -1.26733 24.38447 1.000 29.57331 412 TYR B N 1
ATOM 1452 C CA . TYR B 1 70 ? -8.53231 -0.92603 24.43369 1.000 30.55349 412 TYR B CA 1
ATOM 1453 C C . TYR B 1 70 ? -7.80951 -1.87373 25.37966 1.000 30.97231 412 TYR B C 1
ATOM 1454 O O . TYR B 1 70 ? -8.25656 -2.08115 26.50684 1.000 30.95949 412 TYR B O 1
ATOM 1463 N N . ARG B 1 71 ? -6.69844 -2.45542 24.91300 1.000 28.86915 413 ARG B N 1
ATOM 1464 C CA . ARG B 1 71 ? -5.90934 -3.34383 25.76036 1.000 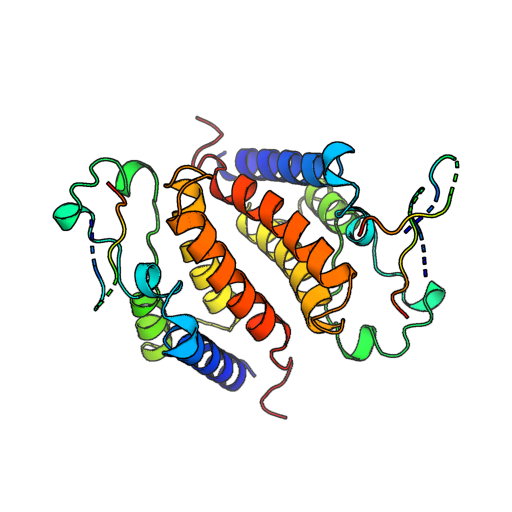34.56835 413 ARG B CA 1
ATOM 1465 C C . ARG B 1 71 ? -5.14576 -2.57735 26.83486 1.000 31.73874 413 ARG B C 1
ATOM 1466 O O . ARG B 1 71 ? -4.84679 -3.14239 27.89830 1.000 34.15876 413 ARG B O 1
ATOM 1474 N N . ASP B 1 72 ? -4.79632 -1.31903 26.57136 1.000 30.23639 414 ASP B N 1
ATOM 1475 C CA . ASP B 1 72 ? -3.97465 -0.52288 27.48053 1.000 30.72679 414 ASP B CA 1
ATOM 1476 C C . ASP B 1 72 ? -4.03415 0.94368 27.04732 1.000 28.76673 414 ASP B C 1
ATOM 1477 O O . ASP B 1 72 ? -4.66243 1.30260 26.04334 1.000 27.15319 414 ASP B O 1
ATOM 1482 N N . ALA B 1 73 ? -3.32069 1.78542 27.79400 1.000 27.39613 415 ALA B N 1
ATOM 1483 C CA . ALA B 1 73 ? -3.39763 3.22218 27.56228 1.000 27.39966 415 ALA B CA 1
ATOM 1484 C C . ALA B 1 73 ? -2.77551 3.61876 26.23303 1.000 24.96083 415 ALA B C 1
ATOM 1485 O O . ALA B 1 73 ? -3.16195 4.63468 25.65863 1.000 23.76338 415 ALA B O 1
ATOM 1487 N N . GLN B 1 74 ? -1.79873 2.85649 25.74782 1.000 26.59286 416 GLN B N 1
ATOM 1488 C CA . GLN B 1 74 ? -1.17280 3.18571 24.47299 1.000 28.29986 416 GLN B CA 1
ATOM 1489 C C . GLN B 1 74 ? -2.13538 2.98918 23.30549 1.000 26.71959 416 GLN B C 1
ATOM 1490 O O . GLN B 1 74 ? -2.10610 3.75640 22.33914 1.000 24.36034 416 GLN B O 1
ATOM 1496 N N . GLU B 1 75 ? -3.00869 1.98634 23.37863 1.000 27.30093 417 GLU B N 1
ATOM 1497 C CA . GLU B 1 75 ? -3.98575 1.81216 22.30890 1.000 28.22445 417 GLU B CA 1
ATOM 1498 C C . GLU B 1 75 ? -5.00294 2.95044 22.32992 1.000 26.17535 417 GLU B C 1
ATOM 1499 O O . GLU B 1 75 ? -5.45000 3.42199 21.27337 1.000 23.46028 417 GLU B O 1
ATOM 1505 N N . PHE B 1 76 ? -5.37697 3.40260 23.53228 1.000 25.04828 418 PHE B N 1
ATOM 1506 C CA . PHE B 1 76 ? -6.22071 4.58952 23.67041 1.000 23.16724 418 PHE B CA 1
ATOM 1507 C C . PHE B 1 76 ? -5.54541 5.80968 23.05556 1.000 23.81860 418 PHE B C 1
ATOM 1508 O O . PHE B 1 76 ? -6.14155 6.51624 22.23551 1.000 24.43984 418 PHE B O 1
ATOM 1516 N N . GLY B 1 77 ? -4.29789 6.07267 23.44464 1.000 23.77750 419 GLY B N 1
ATOM 1517 C CA . GLY B 1 77 ? -3.57632 7.21051 22.90152 1.000 22.92045 419 GLY B CA 1
ATOM 1518 C C . GLY B 1 77 ? -3.48242 7.18386 21.38718 1.000 24.48962 419 GLY B C 1
ATOM 1519 O O . GLY B 1 77 ? -3.59512 8.22361 20.73754 1.000 21.91071 419 GLY B O 1
ATOM 1520 N N . ALA B 1 78 ? -3.28562 5.99906 20.80562 1.000 23.57873 420 ALA B N 1
ATOM 1521 C CA . ALA B 1 78 ? -3.15253 5.90598 19.35620 1.000 25.05131 420 ALA B CA 1
ATOM 1522 C C . ALA B 1 78 ? -4.43945 6.32881 18.65806 1.000 24.04454 420 ALA B C 1
ATOM 1523 O O . ALA B 1 78 ? -4.39807 6.96474 17.59741 1.000 24.15684 420 ALA B O 1
ATOM 1525 N N . ASP B 1 79 ? -5.59365 5.98160 19.23585 1.000 23.41701 421 ASP B N 1
ATOM 1526 C CA . ASP B 1 79 ? -6.86381 6.39453 18.65067 1.000 21.41018 421 ASP B CA 1
ATOM 1527 C C . ASP B 1 79 ? -7.06187 7.89557 18.79278 1.000 22.70186 421 ASP B C 1
ATOM 1528 O O . ASP B 1 79 ? -7.56697 8.55035 17.87335 1.000 21.77556 421 ASP B O 1
ATOM 1533 N N . VAL B 1 80 ? -6.67710 8.47230 19.93279 1.000 20.58518 422 VAL B N 1
ATOM 1534 C CA . VAL B 1 80 ? -6.73862 9.93131 20.02678 1.000 21.52510 422 VAL B CA 1
ATOM 1535 C C . VAL B 1 80 ? -5.86851 10.56635 18.95116 1.000 20.23405 422 VAL B C 1
ATOM 1536 O O . VAL B 1 80 ? -6.27164 11.53222 18.29865 1.000 20.76561 422 VAL B O 1
ATOM 1540 N N . ARG B 1 81 ? -4.65826 10.04345 18.76723 1.000 20.27625 423 ARG B N 1
ATOM 1541 C CA . ARG B 1 81 ? -3.73232 10.59676 17.78318 1.000 23.38376 423 ARG B CA 1
ATOM 1542 C C . ARG B 1 81 ? -4.26398 10.41284 16.36590 1.000 21.61424 423 ARG B C 1
ATOM 1543 O O . ARG B 1 81 ? -4.11803 11.29587 15.51711 1.000 20.37676 423 ARG B O 1
ATOM 1551 N N . LEU B 1 82 ? -4.86146 9.25763 16.09389 1.000 22.79109 424 LEU B N 1
ATOM 1552 C CA . LEU B 1 82 ? -5.48639 9.01849 14.80014 1.000 21.89367 424 LEU B CA 1
ATOM 1553 C C . LEU B 1 82 ? -6.52119 10.09264 14.47983 1.000 21.75738 424 LEU B C 1
ATOM 1554 O O . LEU B 1 82 ? -6.56289 10.61279 13.35764 1.000 22.99741 424 LEU B O 1
ATOM 1559 N N . MET B 1 83 ? -7.37386 10.42221 15.45446 1.000 19.34718 425 MET B N 1
ATOM 1560 C CA . MET B 1 83 ? -8.34534 11.50195 15.30063 1.000 21.18305 425 MET B CA 1
ATOM 1561 C C . MET B 1 83 ? -7.69740 12.78480 14.80626 1.000 20.80793 425 MET B C 1
ATOM 1562 O O . MET B 1 83 ? -8.14702 13.38703 13.81916 1.000 20.58247 425 MET B O 1
ATOM 1567 N N . PHE B 1 84 ? -6.66146 13.23749 15.51479 1.000 19.82770 426 PHE B N 1
ATOM 1568 C CA . PHE B 1 84 ? -5.97540 14.46655 15.14204 1.000 20.77942 426 PHE B CA 1
ATOM 1569 C C . PHE B 1 84 ? -5.32667 14.32841 13.77066 1.000 21.19952 426 PHE B C 1
ATOM 1570 O O . PHE B 1 84 ? -5.40690 15.23839 12.93647 1.000 21.28499 426 PHE B O 1
ATOM 1578 N N . SER B 1 85 ? -4.67606 13.18596 13.52504 1.000 20.40431 427 SER B N 1
ATOM 1579 C CA . SER B 1 85 ? -4.01270 12.95753 12.24863 1.000 19.82753 427 SER B CA 1
ATOM 1580 C C . SER B 1 85 ? -5.00074 13.01780 11.09183 1.000 20.70876 427 SER B C 1
ATOM 1581 O O . SER B 1 85 ? -4.68833 13.57797 10.03224 1.000 21.87225 427 SER B O 1
ATOM 1584 N N . ASN B 1 86 ? -6.19251 12.43270 11.27197 1.000 21.32743 428 ASN B N 1
ATOM 1585 C CA . ASN B 1 86 ? -7.22438 12.50316 10.23766 1.000 20.38416 428 ASN B CA 1
ATOM 1586 C C . ASN B 1 86 ? -7.55551 13.95271 9.90510 1.000 21.92854 428 ASN B C 1
ATOM 1587 O O . ASN B 1 86 ? -7.64908 14.33746 8.72799 1.000 20.79326 428 ASN B O 1
ATOM 1592 N N . CYS B 1 87 ? -7.69986 14.78180 10.93763 1.000 22.08220 429 CYS B N 1
ATOM 1593 C CA . CYS B 1 87 ? -7.9794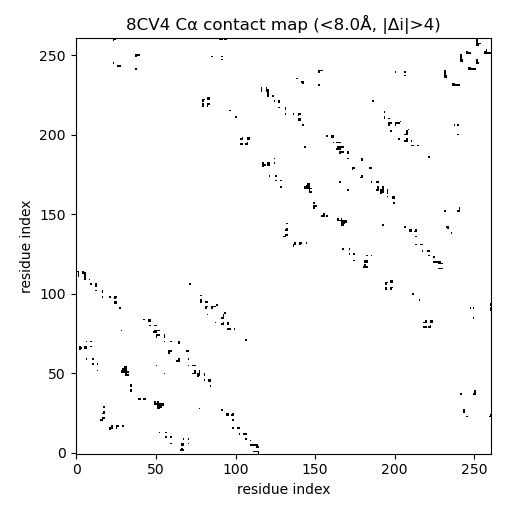7 16.19765 10.72636 1.000 20.17096 429 CYS B CA 1
ATOM 1594 C C . CYS B 1 87 ? -6.83568 16.89244 9.98398 1.000 19.85537 429 CYS B C 1
ATOM 1595 O O . CYS B 1 87 ? -7.07648 17.65957 9.04832 1.000 20.82360 429 CYS B O 1
ATOM 1598 N N . TYR B 1 88 ? -5.57917 16.63766 10.38254 1.000 20.38964 430 TYR B N 1
ATOM 1599 C CA . TYR B 1 88 ? -4.44272 17.25150 9.68378 1.000 21.54459 430 TYR B CA 1
ATOM 1600 C C . TYR B 1 88 ? -4.34071 16.76985 8.23920 1.000 23.83801 430 TYR B C 1
ATOM 1601 O O . TYR B 1 88 ? -3.91910 17.52840 7.35192 1.000 24.08545 430 TYR B O 1
ATOM 1610 N N . LYS B 1 89 ? -4.68207 15.50015 7.98622 1.000 20.99847 431 LYS B N 1
ATOM 1611 C CA . LYS B 1 89 ? -4.53473 14.96346 6.63563 1.000 23.29666 431 LYS B CA 1
ATOM 1612 C C . LYS B 1 89 ? -5.59492 15.52504 5.69413 1.000 22.34296 431 LYS B C 1
ATOM 1613 O O . LYS B 1 89 ? -5.28056 15.89268 4.56060 1.000 20.72251 431 LYS B O 1
ATOM 1619 N N . TYR B 1 90 ? -6.85063 15.60702 6.14844 1.000 20.74427 432 TYR B N 1
ATOM 1620 C CA . TYR B 1 90 ? -7.94802 15.95918 5.24637 1.000 20.80445 432 TYR B CA 1
ATOM 1621 C C . TYR B 1 90 ? -8.01522 17.45805 4.95434 1.000 23.09193 432 TYR B C 1
ATOM 1622 O O . TYR B 1 90 ? -8.31769 17.85325 3.82549 1.000 22.59253 432 TYR B O 1
ATOM 1631 N N . ASN B 1 91 ? -7.75289 18.31010 5.94101 1.000 22.70457 433 ASN B N 1
ATOM 1632 C CA . ASN B 1 91 ? -8.03797 19.73394 5.78598 1.000 21.95313 433 ASN B CA 1
ATOM 1633 C C . ASN B 1 91 ? -6.79919 20.51238 5.36487 1.000 25.01057 433 ASN B C 1
ATOM 1634 O O . ASN B 1 91 ? -5.67220 20.09154 5.63446 1.000 24.51065 433 ASN B O 1
ATOM 1639 N N . PRO B 1 92 ? -6.97813 21.64782 4.68336 1.000 26.97522 434 PRO B N 1
ATOM 1640 C CA . PRO B 1 92 ? -5.84412 22.51208 4.39594 1.000 25.10436 434 PRO B CA 1
ATOM 1641 C C . PRO B 1 92 ? -5.16059 22.92860 5.68767 1.000 26.83890 434 PRO B C 1
ATOM 1642 O O . PRO B 1 92 ? -5.82118 23.07160 6.73142 1.000 27.00178 434 PRO B O 1
ATOM 1646 N N . PRO B 1 93 ? -3.83601 23.09973 5.66167 1.000 27.18122 435 PRO B N 1
ATOM 1647 C CA . PRO B 1 93 ? -3.11561 23.40966 6.91065 1.000 26.66646 435 PRO B CA 1
ATOM 1648 C C . PRO B 1 93 ? -3.47023 24.76478 7.49572 1.000 27.68257 435 PRO B C 1
ATOM 1649 O O . PRO B 1 93 ? -3.24642 24.98170 8.69233 1.000 31.01666 435 PRO B O 1
ATOM 1653 N N . ASP B 1 94 ? -4.00593 25.68460 6.70488 1.000 26.94912 436 ASP B N 1
ATOM 1654 C CA . ASP B 1 94 ? -4.41569 26.98370 7.21258 1.000 29.16169 436 ASP B CA 1
ATOM 1655 C C . ASP B 1 94 ? -5.84212 26.97850 7.74583 1.000 30.52752 436 ASP B C 1
ATOM 1656 O O . ASP B 1 94 ? -6.31180 28.01297 8.23139 1.000 31.60321 436 ASP B O 1
ATOM 1661 N N . HIS B 1 95 ? -6.52888 25.83808 7.68476 1.000 26.97222 437 HIS B N 1
ATOM 1662 C CA . HIS B 1 95 ? -7.93876 25.77056 8.04206 1.000 28.69452 437 HIS B CA 1
ATOM 1663 C C . HIS B 1 95 ? -8.11842 25.92505 9.55079 1.000 27.63036 437 HIS B C 1
ATOM 1664 O O . HIS B 1 95 ? -7.30342 25.46041 10.35005 1.000 26.86349 437 HIS B O 1
ATOM 1671 N N . GLU B 1 96 ? -9.21467 26.57037 9.93934 1.000 25.92115 438 GLU B N 1
ATOM 1672 C CA . GLU B 1 96 ? -9.45057 26.82086 11.35663 1.000 27.40879 438 GLU B CA 1
ATOM 1673 C C . GLU B 1 96 ? -9.58479 25.52400 12.14740 1.000 25.23079 438 GLU B C 1
ATOM 1674 O O . GLU B 1 96 ? -9.23135 25.48130 13.32799 1.000 25.72375 438 GLU B O 1
ATOM 1680 N N . VAL B 1 97 ? -10.05790 24.44859 11.51698 1.000 24.56576 439 VAL B N 1
ATOM 1681 C CA . VAL B 1 97 ? -10.23085 23.20224 12.25717 1.000 23.28701 439 VAL B CA 1
ATOM 1682 C C . VAL B 1 97 ? -8.87856 22.60443 12.61394 1.000 24.22615 439 VAL B C 1
ATOM 1683 O O . VAL B 1 97 ? -8.74261 21.93185 13.64806 1.000 20.72978 439 VAL B O 1
ATOM 1687 N N . VAL B 1 98 ? -7.84874 22.86912 11.79347 1.000 22.90874 440 VAL B N 1
ATOM 1688 C CA . VAL B 1 98 ? -6.50722 22.38965 12.10430 1.000 24.01127 440 VAL B CA 1
ATOM 1689 C C . VAL B 1 98 ? -5.99073 23.06515 13.36689 1.000 22.96672 440 VAL B C 1
ATOM 1690 O O . VAL B 1 98 ? -5.44259 22.41269 14.26172 1.000 23.98987 440 VAL B O 1
ATOM 1694 N N . ALA B 1 99 ? -6.16206 24.38477 13.46011 1.000 24.34027 441 ALA B N 1
ATOM 1695 C CA . ALA B 1 99 ? -5.76961 25.09155 14.67677 1.000 21.94033 441 ALA B CA 1
ATOM 1696 C C . ALA B 1 99 ? -6.50929 24.54807 15.89381 1.000 22.61378 441 ALA B C 1
ATOM 1697 O O . ALA B 1 99 ? -5.92385 24.42736 16.97594 1.000 23.31166 441 ALA B O 1
ATOM 1699 N N . MET B 1 100 ? -7.79674 24.21588 15.73649 1.000 23.22140 442 MET B N 1
ATOM 1700 C CA . MET B 1 100 ? -8.57337 23.69433 16.85679 1.000 21.18935 442 MET B CA 1
ATOM 1701 C C . MET B 1 100 ? -8.05466 22.33116 17.29106 1.000 20.58647 442 MET B C 1
ATOM 1702 O O . MET B 1 100 ? -7.91136 22.06639 18.48724 1.000 21.37099 442 MET B O 1
ATOM 1707 N N . ALA B 1 101 ? -7.78242 21.44990 16.32880 1.000 20.51143 443 ALA B N 1
ATOM 1708 C CA . ALA B 1 101 ? -7.14928 20.17370 16.64051 1.000 20.99242 443 ALA B CA 1
ATOM 1709 C C . ALA B 1 101 ? -5.85682 20.36265 17.43079 1.000 20.83848 443 ALA B C 1
ATOM 1710 O O . ALA B 1 101 ? -5.57920 19.60665 18.36701 1.000 20.26163 443 ALA B O 1
ATOM 1712 N N . ARG B 1 102 ? -5.02891 21.33543 17.03926 1.000 24.14722 444 ARG B N 1
ATOM 1713 C CA . ARG B 1 102 ? -3.76490 21.54278 17.74670 1.000 23.35261 444 ARG B CA 1
ATOM 1714 C C . ARG B 1 102 ? -4.00810 21.98944 19.17909 1.000 23.78784 444 ARG B C 1
ATOM 1715 O O . ARG B 1 102 ? -3.29874 21.56070 20.09406 1.000 24.87568 444 ARG B O 1
ATOM 1723 N N . LYS B 1 103 ? -5.00109 22.85746 19.38886 1.000 22.16065 445 LYS B N 1
ATOM 1724 C CA . LYS B 1 103 ? -5.32207 23.29944 20.74127 1.000 22.84770 445 LYS B CA 1
ATOM 1725 C C . LYS B 1 103 ? -5.78252 22.12269 21.59784 1.000 23.64074 445 LYS B C 1
ATOM 1726 O O . LYS B 1 103 ? -5.39121 22.00558 22.76438 1.000 24.08950 445 LYS B O 1
ATOM 1732 N N . LEU B 1 104 ? -6.59926 21.23115 21.03210 1.000 21.40989 446 LEU B N 1
ATOM 1733 C CA . LEU B 1 104 ? -7.06080 20.06282 21.78213 1.000 21.74654 446 LEU B CA 1
ATOM 1734 C C . LEU B 1 104 ? -5.94240 19.04667 21.95349 1.000 21.94272 446 LEU B C 1
ATOM 1735 O O . LEU B 1 104 ? -5.81648 18.41722 23.01280 1.000 20.23143 446 LEU B O 1
ATOM 1740 N N . GLN B 1 105 ? -5.12465 18.85618 20.91381 1.000 21.52256 447 GLN B N 1
ATOM 1741 C CA . GLN B 1 105 ? -3.97896 17.97048 21.06503 1.000 21.23657 447 GLN B CA 1
ATOM 1742 C C . GLN B 1 105 ? -3.02099 18.48741 22.13302 1.000 22.45132 447 GLN B C 1
ATOM 1743 O O . GLN B 1 105 ? -2.41534 17.68547 22.85132 1.000 20.36769 447 GLN B O 1
ATOM 1749 N N . ASP B 1 106 ? -2.88614 19.81622 22.26556 1.000 21.73207 448 ASP B N 1
ATOM 1750 C CA . ASP B 1 106 ? -2.01842 20.36607 23.30344 1.000 23.22879 448 ASP B CA 1
ATOM 1751 C C . ASP B 1 106 ? -2.42944 19.86852 24.67981 1.000 23.62202 448 ASP B C 1
ATOM 1752 O O . ASP B 1 106 ? -1.57930 19.44561 25.47903 1.000 22.83546 448 ASP B O 1
ATOM 1757 N N . VAL B 1 107 ? -3.72925 19.90801 24.97568 1.000 21.06274 449 VAL B N 1
ATOM 1758 C CA . VAL B 1 107 ? -4.18452 19.47760 26.29344 1.000 21.77376 449 VAL B CA 1
ATOM 1759 C C . VAL B 1 107 ? -4.10628 17.96010 26.42207 1.000 22.33437 449 VAL B C 1
ATOM 1760 O O . VAL B 1 107 ? -3.63647 17.44716 27.44335 1.000 21.92532 449 VAL B O 1
ATOM 1764 N N . PHE B 1 108 ? -4.49655 17.21882 25.37380 1.000 20.65388 450 PHE B N 1
ATOM 1765 C CA . PHE B 1 108 ? -4.38087 15.76427 25.42911 1.000 20.78923 450 PHE B CA 1
ATOM 1766 C C . PHE B 1 108 ? -2.95004 15.34015 25.72230 1.000 20.79909 450 PHE B C 1
ATOM 1767 O O . PHE B 1 108 ? -2.70356 14.55269 26.64309 1.000 23.44283 450 PHE B O 1
ATOM 1775 N N . GLU B 1 109 ? -1.98618 15.85910 24.95093 1.000 20.05333 451 GLU B N 1
ATOM 1776 C CA . GLU B 1 109 ? -0.60621 15.41347 25.11445 1.000 21.09557 451 GLU B CA 1
ATOM 1777 C C . GLU B 1 109 ? -0.09762 15.71594 26.52387 1.000 21.83556 451 GLU B C 1
ATOM 1778 O O . GLU B 1 109 ? 0.62543 14.90942 27.12414 1.000 20.41716 451 GLU B O 1
ATOM 1784 N N . MET B 1 110 ? -0.50851 16.84545 27.09026 1.000 20.15551 452 MET B N 1
ATOM 1785 C CA . MET B 1 110 ? 0.06028 17.23619 28.37038 1.000 22.86848 452 MET B CA 1
ATOM 1786 C C . MET B 1 110 ? -0.50790 16.33137 29.46505 1.000 22.41600 452 MET B C 1
ATOM 1787 O O . MET B 1 110 ? 0.22769 15.86106 30.33472 1.000 26.18025 452 MET B O 1
ATOM 1792 N N . ARG B 1 111 ? -1.81316 16.01595 29.39474 1.000 22.85525 453 ARG B N 1
ATOM 1793 C CA . ARG B 1 111 ? -2.43718 15.11213 30.36400 1.000 22.09513 453 ARG B CA 1
ATOM 1794 C C . ARG B 1 111 ? -1.91477 13.68694 30.21284 1.000 21.99647 453 ARG B C 1
ATOM 1795 O O . ARG B 1 111 ? -1.61117 13.01718 31.20654 1.000 20.62863 453 ARG B O 1
ATOM 1803 N N . PHE B 1 112 ? -1.84509 13.20049 28.97012 1.000 19.71635 454 PHE B N 1
ATOM 1804 C CA . PHE B 1 112 ? -1.41915 11.82640 28.70717 1.000 21.39511 454 PHE B CA 1
ATOM 1805 C C . PHE B 1 112 ? 0.01200 11.61083 29.17375 1.000 23.77059 454 PHE B C 1
ATOM 1806 O O . PHE B 1 112 ? 0.33557 10.57687 29.77456 1.000 23.97494 454 PHE B O 1
ATOM 1814 N N . ALA B 1 113 ? 0.87485 12.60502 28.94509 1.000 21.82501 455 ALA B N 1
ATOM 1815 C CA . ALA B 1 113 ? 2.27414 12.49389 29.35428 1.000 24.02089 455 ALA B CA 1
ATOM 1816 C C . ALA B 1 113 ? 2.42436 12.44044 30.86977 1.000 25.49926 455 ALA B C 1
ATOM 1817 O O . ALA B 1 113 ? 3.32394 11.76205 31.39255 1.000 26.74728 455 ALA B O 1
ATOM 1819 N N . LYS B 1 114 ? 1.57186 13.15978 31.59957 1.000 28.99335 456 LYS B N 1
ATOM 1820 C CA . LYS B 1 114 ? 1.72764 13.23947 33.04593 1.000 28.37924 456 LYS B CA 1
ATOM 1821 C C . LYS B 1 114 ? 0.98170 12.14033 33.76046 1.000 29.53687 456 LYS B C 1
ATOM 1822 O O . LYS B 1 114 ? 0.88359 12.16866 34.99151 1.000 29.37256 456 LYS B O 1
ATOM 1828 N N . MET B 1 115 ? 0.45045 11.18588 33.02081 1.000 30.71726 457 MET B N 1
ATOM 1829 C CA . MET B 1 115 ? -0.24477 10.06525 33.63360 1.000 34.09545 457 MET B CA 1
ATOM 1830 C C . MET B 1 115 ? 0.74688 9.24461 34.44867 1.000 35.50299 457 MET B C 1
ATOM 1831 O O . MET B 1 115 ? 1.83460 8.92755 33.95646 1.000 35.01681 457 MET B O 1
ATOM 1836 N N . PRO B 1 116 ? 0.42408 8.89578 35.68566 1.000 40.42628 458 PRO B N 1
ATOM 1837 C CA . PRO B 1 116 ? 1.34707 8.08444 36.48080 1.000 43.67656 458 PRO B CA 1
ATOM 1838 C C . PRO B 1 116 ? 1.70019 6.78968 35.76146 1.000 45.68352 458 PRO B C 1
ATOM 1839 O O . PRO B 1 116 ? 0.88737 6.21440 35.03548 1.000 44.93096 458 PRO B O 1
ATOM 1843 N N . ASP B 1 117 ? 2.94088 6.34124 35.94934 1.000 47.47773 459 ASP B N 1
ATOM 1844 C CA . ASP B 1 117 ? 3.31986 5.04705 35.40211 1.000 49.30555 459 ASP B CA 1
ATOM 1845 C C . ASP B 1 117 ? 2.71200 3.89185 36.18408 1.000 52.77645 459 ASP B C 1
ATOM 1846 O O . ASP B 1 117 ? 2.57589 2.79746 35.62785 1.000 54.63399 459 ASP B O 1
ATOM 1851 N N . GLU B 1 118 ? 2.33989 4.10936 37.45243 1.000 57.21980 460 GLU B N 1
ATOM 1852 C CA . GLU B 1 118 ? 1.65425 3.10324 38.27278 1.000 55.87201 460 GLU B CA 1
ATOM 1853 C C . GLU B 1 118 ? 0.53408 3.76294 39.06843 1.000 56.08717 460 GLU B C 1
ATOM 1854 O O . GLU B 1 118 ? 0.62243 3.90517 40.29378 1.000 57.34289 460 GLU B O 1
ATOM 1860 N N . PRO B 1 119 ? -0.55847 4.15509 38.40124 1.000 51.69464 461 PRO B N 1
ATOM 1861 C CA . PRO B 1 119 ? -1.64733 4.85370 39.11412 1.000 51.69667 461 PRO B CA 1
ATOM 1862 C C . PRO B 1 119 ? -2.31097 4.02381 40.20545 1.000 52.45790 461 PRO B C 1
ATOM 1863 O O . PRO B 1 119 ? -3.11951 4.57327 40.96512 1.000 48.27322 461 PRO B O 1
ATOM 1867 N N . GLU B 1 120 ? -2.02098 2.72830 40.29662 1.000 53.74663 462 GLU B N 1
ATOM 1868 C CA . GLU B 1 120 ? -2.63082 1.86924 41.30053 1.000 54.63013 462 GLU B CA 1
ATOM 1869 C C . GLU B 1 120 ? -1.86592 1.87106 42.61680 1.000 58.31618 462 GLU B C 1
ATOM 1870 O O . GLU B 1 120 ? -2.31162 1.23673 43.57847 1.000 60.03382 462 GLU B O 1
ATOM 1876 N N . GLU B 1 121 ? -0.74505 2.58358 42.68978 1.000 67.48023 463 GLU B N 1
ATOM 1877 C CA . GLU B 1 121 ? 0.16018 2.46628 43.82905 1.000 70.58346 463 GLU B CA 1
ATOM 1878 C C . GLU B 1 121 ? -0.01589 3.61158 44.82708 1.000 65.79701 463 GLU B C 1
ATOM 1879 O O . GLU B 1 121 ? 0.24569 4.76829 44.49710 1.000 61.85073 463 GLU B O 1
ATOM 1885 N N . TRP C 2 1 ? -21.24121 22.58479 6.51271 1.000 25.77939 1 TRP C N 1
ATOM 1886 C CA . TRP C 2 1 ? -21.01466 23.16615 7.83379 1.000 28.00099 1 TRP C CA 1
ATOM 1887 C C . TRP C 2 1 ? -21.21382 22.18485 8.97729 1.000 26.63065 1 TRP C C 1
ATOM 1888 O O . TRP C 2 1 ? -22.22568 21.49415 9.01947 1.000 24.09489 1 TRP C O 1
ATOM 1911 N N . TYR C 2 3 ? -21.87462 21.94939 13.09791 1.000 22.26720 3 TYR C N 1
ATOM 1912 C CA . TYR C 2 3 ? -22.53893 22.76529 14.12825 1.000 22.92174 3 TYR C CA 1
ATOM 1913 C C . TYR C 2 3 ? -22.42078 22.11054 15.48645 1.000 24.83532 3 TYR C C 1
ATOM 1914 O O . TYR C 2 3 ? -22.59703 20.89555 15.58882 1.000 25.94281 3 TYR C O 1
ATOM 1923 N N . TRP C 2 4 ? -22.18486 22.88961 16.54116 1.000 21.49294 4 TRP C N 1
ATOM 1924 C CA . TRP C 2 4 ? -22.43825 22.39526 17.89235 1.000 24.15372 4 TRP C CA 1
ATOM 1925 C C . TRP C 2 4 ? -22.79426 23.58557 18.75644 1.000 26.51839 4 TRP C C 1
ATOM 1926 O O . TRP C 2 4 ? -22.00037 24.52747 18.85930 1.000 25.16513 4 TRP C O 1
ATOM 1937 N N . ARG C 2 5 ? -23.97388 23.53335 19.37118 1.000 26.57401 5 ARG C N 1
ATOM 1938 C CA . ARG C 2 5 ? -24.49090 24.65345 20.14225 1.000 27.19533 5 ARG C CA 1
ATOM 1939 C C . ARG C 2 5 ? -24.27631 25.94712 19.36443 1.000 26.58830 5 ARG C C 1
ATOM 1940 O O . ARG C 2 5 ? -24.63163 26.00985 18.20050 1.000 25.65043 5 ARG C O 1
ATOM 1960 N N . TYR C 2 7 ? -21.76519 27.25739 18.12518 1.000 25.49415 7 TYR C N 1
ATOM 1961 C CA . TYR C 2 7 ? -20.61654 27.26059 17.22109 1.000 26.18197 7 TYR C CA 1
ATOM 1962 C C . TYR C 2 7 ? -20.93899 26.70812 15.84603 1.000 25.37008 7 TYR C C 1
ATOM 1963 O O . TYR C 2 7 ? -21.75598 25.79969 15.70518 1.000 25.02277 7 TYR C O 1
ATOM 1972 N N . VAL C 2 8 ? -20.24489 27.23370 14.84164 1.000 24.32573 8 VAL C N 1
ATOM 1973 C CA . VAL C 2 8 ? -20.38203 26.78750 13.46296 1.000 25.23592 8 VAL C CA 1
ATOM 1974 C C . VAL C 2 8 ? -18.98158 26.72694 12.86901 1.000 26.07408 8 VAL C C 1
ATOM 1975 O O . VAL C 2 8 ? -18.09027 27.47855 13.27985 1.000 26.08837 8 VAL C O 1
ATOM 1979 N N . LEU C 2 9 ? -18.78373 25.82787 11.89824 1.000 23.79576 9 LEU C N 1
ATOM 1980 C CA . LEU C 2 9 ? -17.46791 25.65891 11.28522 1.000 23.88237 9 LEU C CA 1
ATOM 1981 C C . LEU C 2 9 ? -17.63391 25.07888 9.88806 1.000 26.93935 9 LEU C C 1
ATOM 1982 O O . LEU C 2 9 ? -18.26630 24.03095 9.72085 1.000 26.09565 9 LEU C O 1
ATOM 1987 N N . LYS C 2 10 ? -17.04562 25.72999 8.89213 1.000 27.44836 10 LYS C N 1
ATOM 1988 C CA . LYS C 2 10 ? -17.18203 25.27140 7.51374 1.000 28.57780 10 LYS C CA 1
ATOM 1989 C C . LYS C 2 10 ? -16.08246 24.26128 7.20000 1.000 26.85399 10 LYS C C 1
ATOM 1990 O O . LYS C 2 10 ? -14.90017 24.61272 7.16590 1.000 26.51326 10 LYS C O 1
ATOM 1996 N N . ILE C 2 11 ? -16.47692 23.01210 6.96567 1.000 28.28936 11 ILE C N 1
ATOM 1997 C CA . ILE C 2 11 ? -15.55332 21.94668 6.60693 1.000 26.31100 11 ILE C CA 1
ATOM 1998 C C . ILE C 2 11 ? -15.60854 21.62753 5.11566 1.000 28.44356 11 ILE C C 1
ATOM 1999 O O . ILE C 2 11 ? -14.58448 21.30531 4.51229 1.000 28.60458 11 ILE C O 1
ATOM 2004 N N . CYS C 2 12 ? -16.79057 21.69913 4.50481 1.000 29.67755 12 CYS C N 1
ATOM 2005 C CA . CYS C 2 12 ? -16.93992 21.33456 3.09666 1.000 28.94245 12 CYS C CA 1
ATOM 2006 C C . CYS C 2 12 ? -16.49172 22.46072 2.18189 1.000 32.97756 12 CYS C C 1
ATOM 2007 O O . CYS C 2 12 ? -16.57928 22.35130 0.95505 1.000 34.22935 12 CYS C O 1
ATOM 2010 N N . TRP D 2 1 ? 22.92658 22.86887 31.67043 1.000 27.43517 1 TRP D N 1
ATOM 2011 C CA . TRP D 2 1 ? 22.68351 23.39564 30.32939 1.000 27.99476 1 TRP D CA 1
ATOM 2012 C C . TRP D 2 1 ? 22.87249 22.37703 29.21826 1.000 28.00761 1 TRP D C 1
ATOM 2013 O O . TRP D 2 1 ? 23.87823 21.66661 29.19091 1.000 25.62678 1 TRP D O 1
ATOM 2036 N N . TYR D 2 3 ? 23.51404 22.02382 25.12100 1.000 25.18895 3 TYR D N 1
ATOM 2037 C CA . TYR D 2 3 ? 24.25560 22.79035 24.10126 1.000 22.79149 3 TYR D CA 1
ATOM 2038 C C . TYR D 2 3 ? 24.09631 22.15703 22.73603 1.000 25.18813 3 TYR D C 1
ATOM 2039 O O . TYR D 2 3 ? 24.18509 20.93820 22.61301 1.000 25.84423 3 TYR D O 1
ATOM 2048 N N . TRP D 2 4 ? 23.91707 22.97422 21.70120 1.000 21.74757 4 TRP D N 1
ATOM 2049 C CA . TRP D 2 4 ? 24.06391 22.50324 20.32449 1.000 23.01967 4 TRP D CA 1
ATOM 2050 C C . TRP D 2 4 ? 24.44860 23.69786 19.47914 1.000 24.77799 4 TRP D C 1
ATOM 2051 O O . TRP D 2 4 ? 23.67814 24.65590 19.39280 1.000 24.26271 4 TRP D O 1
ATOM 2062 N N . ARG D 2 5 ? 25.62532 23.62428 18.86287 1.000 25.12382 5 ARG D N 1
ATOM 2063 C CA . ARG D 2 5 ? 26.18031 24.71381 18.07992 1.000 26.39797 5 ARG D CA 1
ATOM 2064 C C . ARG D 2 5 ? 25.98699 26.02616 18.83734 1.000 25.60609 5 ARG D C 1
ATOM 2065 O O . ARG D 2 5 ? 26.40854 26.13008 19.98195 1.000 24.76133 5 ARG D O 1
ATOM 2085 N N . TYR D 2 7 ? 23.48434 27.40874 20.11024 1.000 24.26882 7 TYR D N 1
ATOM 2086 C CA . TYR D 2 7 ? 22.34309 27.39347 21.02871 1.000 24.39061 7 TYR D CA 1
ATOM 2087 C C . TYR D 2 7 ? 22.66673 26.81580 22.41253 1.000 24.53926 7 TYR D C 1
ATOM 2088 O O . TYR D 2 7 ? 23.45993 25.88334 22.53047 1.000 22.75792 7 TYR D O 1
ATOM 2097 N N . VAL D 2 8 ? 22.01367 27.34686 23.44521 1.000 23.27566 8 VAL D N 1
ATOM 2098 C CA . VAL D 2 8 ? 22.11688 26.83263 24.80477 1.000 24.41020 8 VAL D CA 1
ATOM 2099 C C . VAL D 2 8 ? 20.72893 26.89622 25.42690 1.000 25.45983 8 VAL D C 1
ATOM 2100 O O . VAL D 2 8 ? 19.89224 27.71472 25.03027 1.000 24.12573 8 VAL D O 1
ATOM 2104 N N . LEU D 2 9 ? 20.48991 26.02988 26.41284 1.000 24.66556 9 LEU D N 1
ATOM 2105 C CA . LEU D 2 9 ? 19.17665 25.92479 27.04014 1.000 24.15805 9 LEU D CA 1
ATOM 2106 C C . LEU D 2 9 ? 19.32151 25.26882 28.40474 1.000 26.21356 9 LEU D C 1
ATOM 2107 O O . LEU D 2 9 ? 19.85979 24.16127 28.51174 1.000 26.55677 9 LEU D O 1
ATOM 2112 N N . LYS D 2 10 ? 18.82443 25.94004 29.43740 1.000 25.74667 10 LYS D N 1
ATOM 2113 C CA . LYS D 2 10 ? 18.92836 25.43440 30.79948 1.000 26.98583 10 LYS D CA 1
ATOM 2114 C C . LYS D 2 10 ? 17.81493 24.41925 31.04331 1.000 27.07831 10 LYS D C 1
ATOM 2115 O O . LYS D 2 10 ? 16.62880 24.76853 30.99839 1.000 27.26319 10 LYS D O 1
ATOM 2121 N N . ILE D 2 11 ? 18.19123 23.16948 31.30461 1.000 26.92084 11 ILE D N 1
ATOM 2122 C CA . ILE D 2 11 ? 17.23089 22.13717 31.65665 1.000 26.22158 11 ILE D CA 1
ATOM 2123 C C . ILE D 2 11 ? 17.26458 21.80598 33.14882 1.000 30.68178 11 ILE D C 1
ATOM 2124 O O . ILE D 2 11 ? 16.22135 21.46526 33.71821 1.000 29.17379 11 ILE D O 1
ATOM 2129 N N . CYS D 2 12 ? 18.42040 21.93255 33.80534 1.000 29.91750 12 CYS D N 1
ATOM 2130 C CA . CYS D 2 12 ? 18.58659 21.52329 35.19832 1.000 29.41035 12 CYS D CA 1
ATOM 2131 C C . CYS D 2 12 ? 18.13888 22.58894 36.19168 1.000 33.03676 12 CYS D C 1
ATOM 2132 O O . CYS D 2 12 ? 18.57115 22.59330 37.35426 1.000 38.45517 12 CYS D O 1
ATOM 2135 N N . TRP E 2 1 ? 18.77239 30.05242 24.15528 1.000 33.64519 1 TRP E N 1
ATOM 2136 C CA . TRP E 2 1 ? 19.53275 31.23972 23.79826 1.000 32.97383 1 TRP E CA 1
ATOM 2137 C C . TRP E 2 1 ? 20.47961 30.95215 22.63083 1.000 35.20434 1 TRP E C 1
ATOM 2138 O O . TRP E 2 1 ? 20.86809 29.80150 22.40694 1.000 31.96577 1 TRP E O 1
ATOM 2161 N N . TYR E 2 3 ? 24.01615 32.48790 20.57996 1.000 40.78376 3 TYR E N 1
ATOM 2162 C CA . TYR E 2 3 ? 25.16003 33.35633 20.32838 1.000 42.27074 3 TYR E CA 1
ATOM 2163 C C . TYR E 2 3 ? 25.00367 33.86461 18.89704 1.000 46.06169 3 TYR E C 1
ATOM 2164 O O . TYR E 2 3 ? 25.00514 33.06849 17.96211 1.000 43.66910 3 TYR E O 1
ATOM 2173 N N . TRP E 2 4 ? 24.83698 35.17954 18.72682 1.000 51.60005 4 TRP E N 1
ATOM 2174 C CA . TRP E 2 4 ? 24.48885 35.74436 17.42272 1.000 56.82796 4 TRP E CA 1
ATOM 2175 C C . TRP E 2 4 ? 25.20066 37.09035 17.31089 1.000 63.31752 4 TRP E C 1
ATOM 2176 O O . TRP E 2 4 ? 24.77287 38.07043 17.92730 1.000 65.62099 4 TRP E O 1
ATOM 2187 N N . ARG E 2 5 ? 26.28838 37.11821 16.54271 1.000 61.35327 5 ARG E N 1
ATOM 2188 C CA . ARG E 2 5 ? 27.10174 38.31914 16.33169 1.000 64.43610 5 ARG E CA 1
ATOM 2189 C C . ARG E 2 5 ? 27.28594 39.15157 17.59818 1.000 66.81623 5 ARG E C 1
ATOM 2190 O O . ARG E 2 5 ? 26.73094 40.24559 17.70627 1.000 68.74601 5 ARG E O 1
ATOM 2210 N N . TYR E 2 7 ? 26.09280 39.23438 20.39066 1.000 64.95741 7 TYR E N 1
ATOM 2211 C CA . TYR E 2 7 ? 24.95628 39.19686 21.29899 1.000 58.74080 7 TYR E CA 1
ATOM 2212 C C . TYR E 2 7 ? 24.71283 37.76474 21.73941 1.000 54.20279 7 TYR E C 1
ATOM 2213 O O . TYR E 2 7 ? 25.29937 36.83393 21.18923 1.000 52.87180 7 TYR E O 1
ATOM 2222 N N . VAL E 2 8 ? 23.86123 37.59722 22.74780 1.000 49.44081 8 VAL E N 1
ATOM 2223 C CA . VAL E 2 8 ? 23.36915 36.28720 23.15271 1.000 43.84858 8 VAL E CA 1
ATOM 2224 C C . VAL E 2 8 ? 21.86650 36.45500 23.32198 1.000 44.20683 8 VAL E C 1
ATOM 2225 O O . VAL E 2 8 ? 21.40935 36.97020 24.34964 1.000 42.52616 8 VAL E O 1
ATOM 2229 N N . LEU E 2 9 ? 21.08757 36.05086 22.31982 1.000 40.01211 9 LEU E N 1
ATOM 2230 C CA . LEU E 2 9 ? 19.66933 36.39006 22.25538 1.000 37.59121 9 LEU E CA 1
ATOM 2231 C C . LEU E 2 9 ? 18.79114 35.17331 22.52896 1.000 37.97432 9 LEU E C 1
ATOM 2232 O O . LEU E 2 9 ? 19.15049 34.04108 22.19689 1.000 37.04306 9 LEU E O 1
ATOM 2237 N N . LYS E 2 10 ? 17.62778 35.41979 23.13917 1.000 33.89801 10 LYS E N 1
ATOM 2238 C CA . LYS E 2 10 ? 16.69863 34.35139 23.50932 1.000 36.47566 10 LYS E CA 1
ATOM 2239 C C . LYS E 2 10 ? 15.75262 34.13394 22.33612 1.000 38.70196 10 LYS E C 1
ATOM 2240 O O . LYS E 2 10 ? 14.79972 34.89575 22.14108 1.000 33.09955 10 LYS E O 1
ATOM 2246 N N . ILE E 2 11 ? 16.00350 33.10551 21.52814 1.000 35.86158 11 ILE E N 1
ATOM 2247 C CA . ILE E 2 11 ? 15.06694 32.85616 20.44273 1.000 38.92185 11 ILE E CA 1
ATOM 2248 C C . ILE E 2 11 ? 14.11807 31.69153 20.73212 1.000 39.25482 11 ILE E C 1
ATOM 2249 O O . ILE E 2 11 ? 13.07394 31.58513 20.06954 1.000 36.63636 11 ILE E O 1
ATOM 2254 N N . CYS E 2 12 ? 14.42815 30.83895 21.70724 1.000 34.35766 12 CYS E N 1
ATOM 2255 C CA . CYS E 2 12 ? 13.51641 29.75300 22.06865 1.000 37.07814 12 CYS E CA 1
ATOM 2256 C C . CYS E 2 12 ? 12.46545 30.22762 23.07310 1.000 37.51095 12 CYS E C 1
ATOM 2257 O O . CYS E 2 12 ? 11.78682 29.41116 23.70377 1.000 38.14968 12 CYS E O 1
#

Nearest PDB structures (foldseek):
  8cv4-assembly1_A  TM=1.009E+00  e=7.544E-19  Homo sapiens
  2yem-assembly2_B  TM=1.000E+00  e=2.636E-17  Homo sapiens
  7lbt-assembly4_D  TM=1.001E+00  e=4.225E-15  Homo sapiens
  7l9l-assembly1_A  TM=9.906E-01  e=2.543E-15  Homo sapiens
  7enz-assembly1_A  TM=9.882E-01  e=6.270E-15  Homo sapiens

Solvent-accessible surface area: 15050 Å² total

Organism: Homo sapiens (NCBI:txid9606)